Protein 3UTN (pdb70)

Nearest PDB structures (foldseek):
  3utn-assembly1_X  TM=1.003E+00  e=2.688E-70  Saccharomyces cerevisiae S288C
  5wqj-assembly2_B  TM=9.061E-01  e=8.855E-28  Mus musculus
  5wqk-assembly2_B  TM=8.978E-01  e=1.220E-27  Mus musculus
  4jgt-assembly1_A  TM=8.974E-01  e=4.129E-27  Homo sapiens
  1urh-assembly2_B  TM=8.571E-01  e=2.332E-17  Escherichia coli

Structure (mmCIF, N/CA/C/O backbone):
data_3UTN
#
_entry.id   3UTN
#
_cell.length_a   120.939
_cell.length_b   120.939
_cell.length_c   48.354
_cell.angle_alpha   90.00
_cell.angle_beta   90.00
_cell.angle_gamma   90.00
#
_symmetry.space_group_name_H-M   'I 41'
#
loop_
_entity.id
_entity.type
_entity.pdbx_description
1 polymer 'Thiosulfate sulfurtransferase TUM1'
2 non-polymer 'DIMETHYL SULFOXIDE'
3 non-polymer 'SULFATE ION'
4 water water
#
loop_
_atom_site.group_PDB
_atom_site.id
_atom_site.type_symbol
_atom_site.label_atom_id
_atom_site.label_alt_id
_atom_site.label_comp_id
_atom_site.label_asym_id
_atom_site.label_entity_id
_atom_site.label_seq_id
_atom_site.pdbx_PDB_ins_code
_atom_site.Cartn_x
_atom_site.Cartn_y
_atom_site.Cartn_z
_atom_site.occupancy
_atom_site.B_iso_or_equiv
_atom_site.auth_seq_id
_atom_site.auth_comp_id
_atom_site.auth_asym_id
_atom_site.auth_atom_id
_atom_site.pdbx_PDB_model_num
ATOM 1 N N . MET A 1 24 ? -36.221 -8.442 4.588 1.00 49.77 1 MET X N 1
ATOM 2 C CA . MET A 1 24 ? -35.964 -7.113 5.223 1.00 48.58 1 MET X CA 1
ATOM 3 C C . MET A 1 24 ? -34.598 -6.549 4.812 1.00 45.08 1 MET X C 1
ATOM 4 O O . MET A 1 24 ? -33.585 -6.834 5.461 1.00 46.03 1 MET X O 1
ATOM 9 N N . PRO A 1 25 ? -34.565 -5.744 3.730 1.00 41.26 2 PRO X N 1
ATOM 10 C CA . PRO A 1 25 ? -33.298 -5.223 3.205 1.00 37.32 2 PRO X CA 1
ATOM 11 C C . PRO A 1 25 ? -32.604 -4.325 4.217 1.00 32.95 2 PRO X C 1
ATOM 12 O O . PRO A 1 25 ? -33.253 -3.495 4.849 1.00 32.19 2 PRO X O 1
ATOM 16 N N . LEU A 1 26 ? -31.297 -4.503 4.380 1.00 28.78 3 LEU X N 1
ATOM 17 C CA . LEU A 1 26 ? -30.535 -3.689 5.325 1.00 26.18 3 LEU X CA 1
ATOM 18 C C . LEU A 1 26 ? -30.520 -2.238 4.897 1.00 24.42 3 LEU X C 1
ATOM 19 O O . LEU A 1 26 ? -30.474 -1.328 5.718 1.00 23.79 3 LEU X O 1
ATOM 24 N N . PHE A 1 27 ? -30.567 -2.034 3.592 1.00 22.40 4 PHE X N 1
ATOM 25 C CA . PHE A 1 27 ? -30.807 -0.719 3.054 1.00 21.90 4 PHE X CA 1
ATOM 26 C C . PHE A 1 27 ? -31.347 -0.880 1.659 1.00 22.33 4 PHE X C 1
ATOM 27 O O . PHE A 1 27 ? -31.119 -1.898 1.011 1.00 22.69 4 PHE X O 1
ATOM 35 N N . ASP A 1 28 ? -32.081 0.123 1.212 1.00 23.41 5 ASP X N 1
ATOM 36 C CA . ASP A 1 28 ? -32.578 0.135 -0.137 1.00 24.09 5 ASP X CA 1
ATOM 37 C C . ASP A 1 28 ? -31.781 1.161 -0.883 1.00 23.05 5 ASP X C 1
ATOM 38 O O . ASP A 1 28 ? -31.378 2.175 -0.322 1.00 22.52 5 ASP X O 1
ATOM 43 N N . LEU A 1 29 ? -31.557 0.901 -2.159 1.00 22.45 6 LEU X N 1
ATOM 44 C CA . LEU A 1 29 ? -31.080 1.951 -3.019 1.00 22.03 6 LEU X CA 1
ATOM 45 C C . LEU A 1 29 ? -32.198 2.954 -3.097 1.00 21.28 6 LEU X C 1
ATOM 46 O O . LEU A 1 29 ? -33.378 2.614 -2.980 1.00 21.03 6 LEU X O 1
ATOM 51 N N . ILE A 1 30 ? -31.826 4.204 -3.270 1.00 20.35 7 ILE X N 1
ATOM 52 C CA . ILE A 1 30 ? -32.814 5.216 -3.512 1.00 20.22 7 ILE X CA 1
ATOM 53 C C . ILE A 1 30 ? -32.232 6.123 -4.567 1.00 20.20 7 ILE X C 1
ATOM 54 O O . ILE A 1 30 ? -31.076 6.542 -4.480 1.00 19.65 7 ILE X O 1
ATOM 59 N N . SER A 1 31 ? -33.027 6.379 -5.590 1.00 20.19 8 SER X N 1
ATOM 60 C CA . SER A 1 31 ? -32.626 7.286 -6.632 1.00 20.83 8 SER X CA 1
ATOM 61 C C . SER A 1 31 ? -32.771 8.690 -6.072 1.00 20.70 8 SER X C 1
ATOM 62 O O . SER A 1 31 ? -33.480 8.895 -5.085 1.00 21.01 8 SER X O 1
ATOM 65 N N . PRO A 1 32 ? -32.104 9.663 -6.696 1.00 20.70 9 PRO X N 1
ATOM 66 C CA . PRO A 1 32 ? -32.309 11.043 -6.298 1.00 21.16 9 PRO X CA 1
ATOM 67 C C . PRO A 1 32 ? -3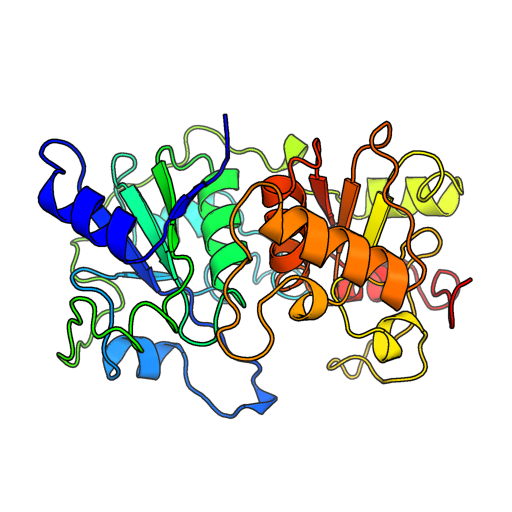3.782 11.434 -6.311 1.00 21.29 9 PRO X C 1
ATOM 68 O O . PRO A 1 32 ? -34.255 12.053 -5.356 1.00 20.84 9 PRO X O 1
ATOM 72 N N . LYS A 1 33 ? -34.507 11.062 -7.362 1.00 22.20 10 LYS X N 1
ATOM 73 C CA . LYS A 1 33 ? -35.919 11.432 -7.443 1.00 23.60 10 LYS X CA 1
ATOM 74 C C . LYS A 1 33 ? -36.723 10.807 -6.322 1.00 22.60 10 LYS X C 1
ATOM 75 O O . LYS A 1 33 ? -37.518 11.488 -5.686 1.00 23.63 10 LYS X O 1
ATOM 81 N N . ALA A 1 34 ? -36.495 9.522 -6.071 1.00 22.51 11 ALA X N 1
ATOM 82 C CA . ALA A 1 34 ? -37.181 8.833 -4.994 1.00 21.79 11 ALA X CA 1
ATOM 83 C C . ALA A 1 34 ? -36.769 9.469 -3.684 1.00 20.73 11 ALA X C 1
ATOM 84 O O . ALA A 1 34 ? -37.576 9.617 -2.780 1.00 20.52 11 ALA X O 1
ATOM 86 N N . PHE A 1 35 ? -35.508 9.870 -3.599 1.00 20.46 12 PHE X N 1
ATOM 87 C CA . PHE A 1 35 ? -35.032 10.531 -2.407 1.00 20.23 12 PHE X CA 1
ATOM 88 C C . PHE A 1 35 ? -35.755 11.841 -2.139 1.00 20.12 12 PHE X C 1
ATOM 89 O O . PHE A 1 35 ? -36.216 12.064 -1.033 1.00 21.14 12 PHE X O 1
ATOM 97 N N . VAL A 1 36 ? -35.846 12.718 -3.131 1.00 19.97 13 VAL X N 1
ATOM 98 C CA . VAL A 1 36 ? -36.515 13.992 -2.880 1.00 20.44 13 VAL X CA 1
ATOM 99 C C . VAL A 1 36 ? -37.992 13.748 -2.629 1.00 20.79 13 VAL X C 1
ATOM 100 O O . VAL A 1 36 ? -38.602 14.417 -1.796 1.00 21.35 13 VAL X O 1
ATOM 104 N N . LYS A 1 37 ? -38.545 12.757 -3.325 1.00 21.48 14 LYS X N 1
ATOM 105 C CA . LYS A 1 37 ? -39.917 12.347 -3.083 1.00 22.45 14 LYS X CA 1
ATOM 106 C C . LYS A 1 37 ? -40.029 11.921 -1.628 1.00 22.00 14 LYS X C 1
ATOM 107 O O . LYS A 1 37 ? -40.911 12.368 -0.908 1.00 22.14 14 LYS X O 1
ATOM 113 N N . LEU A 1 38 ? -39.105 11.070 -1.205 1.00 22.58 15 LEU X N 1
ATOM 114 C CA . LEU A 1 38 ? -39.066 10.610 0.173 1.00 22.88 15 LEU X CA 1
ATOM 115 C C . LEU A 1 38 ? -38.986 11.803 1.112 1.00 22.79 15 LEU X C 1
ATOM 116 O O . LEU A 1 38 ? -39.800 11.933 2.022 1.00 23.75 15 LEU X O 1
ATOM 121 N N . VAL A 1 39 ? -38.025 12.687 0.869 1.00 22.37 16 VAL X N 1
ATOM 122 C CA . VAL A 1 39 ? -37.854 13.865 1.704 1.00 22.58 16 VAL X CA 1
ATOM 123 C C . VAL A 1 39 ? -39.125 14.696 1.722 1.00 22.44 16 VAL X C 1
ATOM 124 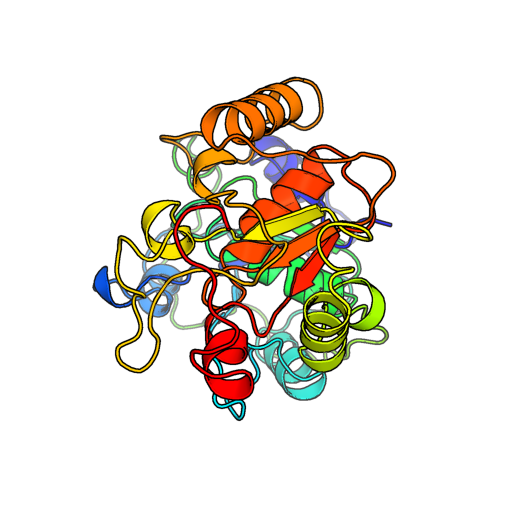O O . VAL A 1 39 ? -39.613 15.061 2.780 1.00 22.73 16 VAL X O 1
ATOM 128 N N . ALA A 1 40 ? -39.668 14.964 0.542 1.00 22.57 17 ALA X N 1
ATOM 129 C CA . ALA A 1 40 ? -40.839 15.811 0.426 1.00 23.02 17 ALA X CA 1
ATOM 130 C C . ALA A 1 40 ? -42.039 15.184 1.108 1.00 23.41 17 ALA X C 1
ATOM 131 O O . ALA A 1 40 ? -42.842 15.879 1.714 1.00 23.57 17 ALA X O 1
ATOM 133 N N . SER A 1 41 ? -42.151 13.865 1.006 1.00 24.82 18 SER X N 1
ATOM 134 C CA . SER A 1 41 ? -43.323 13.161 1.499 1.00 25.80 18 SER X CA 1
ATOM 135 C C . SER A 1 41 ? -43.204 12.834 2.973 1.00 27.17 18 SER X C 1
ATOM 136 O O . SER A 1 41 ? -44.202 12.548 3.632 1.00 27.31 18 SER X O 1
ATOM 139 N N . GLU A 1 42 ? -41.986 12.885 3.495 1.00 27.83 19 GLU X N 1
ATOM 140 C CA . GLU A 1 42 ? -41.755 12.441 4.855 1.00 30.26 19 GLU X CA 1
ATOM 141 C C . GLU A 1 42 ? -42.409 13.333 5.886 1.00 31.16 19 GLU X C 1
ATOM 142 O O . GLU A 1 42 ? -42.160 14.533 5.933 1.00 31.75 19 GLU X O 1
ATOM 148 N N . LYS A 1 43 ? -43.252 12.725 6.709 1.00 33.10 20 LYS X N 1
ATOM 149 C CA . LYS A 1 43 ? -43.967 13.444 7.749 1.00 34.62 20 LYS X CA 1
ATOM 150 C C . LYS A 1 43 ? -43.574 12.919 9.119 1.00 34.76 20 LYS X C 1
ATOM 151 O O . LYS A 1 43 ? -43.712 13.620 10.119 1.00 36.07 20 LYS X O 1
ATOM 157 N N . VAL A 1 44 ? -43.075 11.686 9.154 1.00 34.85 21 VAL X N 1
ATOM 158 C CA . VAL A 1 44 ? -42.813 10.994 10.414 1.00 34.56 21 VAL X CA 1
ATOM 159 C C . VAL A 1 44 ? -41.326 10.965 10.747 1.00 34.02 21 VAL X C 1
ATOM 160 O O . VAL A 1 44 ? -40.921 11.365 11.842 1.00 34.28 21 VAL X O 1
ATOM 164 N N . HIS A 1 45 ? -40.519 10.502 9.796 1.00 31.84 22 HIS X N 1
ATOM 165 C CA . HIS A 1 45 ? -39.113 10.224 10.054 1.00 30.83 22 HIS X CA 1
ATOM 166 C C . HIS A 1 45 ? -38.213 11.316 9.600 1.00 29.42 22 HIS X C 1
ATOM 167 O O . HIS A 1 45 ? -38.359 11.843 8.506 1.00 29.49 22 HIS X O 1
ATOM 174 N N . ARG A 1 46 ? -37.249 11.663 10.433 1.00 27.89 23 ARG X N 1
ATOM 175 C CA . ARG A 1 46 ? -36.212 12.563 9.997 1.00 27.58 23 ARG X CA 1
ATOM 176 C C . ARG A 1 46 ? -35.442 11.873 8.881 1.00 26.23 23 ARG X C 1
ATOM 177 O O . ARG A 1 46 ? -35.175 10.675 8.948 1.00 26.07 23 ARG X O 1
ATOM 185 N N . ILE A 1 47 ? -35.126 12.616 7.832 1.00 24.66 24 ILE X N 1
ATOM 186 C CA . ILE A 1 47 ? -34.321 12.053 6.769 1.00 23.35 24 ILE X CA 1
ATOM 187 C C . ILE A 1 47 ? -32.950 12.668 6.849 1.00 22.25 24 ILE X C 1
ATOM 188 O O . ILE A 1 47 ? -32.768 13.876 6.691 1.00 22.42 24 ILE X O 1
ATOM 193 N N . VAL A 1 48 ? -31.992 11.813 7.138 1.00 20.89 25 VAL X N 1
ATOM 194 C CA . VAL A 1 48 ? -30.651 12.262 7.355 1.00 20.30 25 VAL X CA 1
ATOM 195 C C . VAL A 1 48 ? -29.843 11.656 6.244 1.00 19.63 25 VAL X C 1
ATOM 196 O O . VAL A 1 48 ? -29.565 10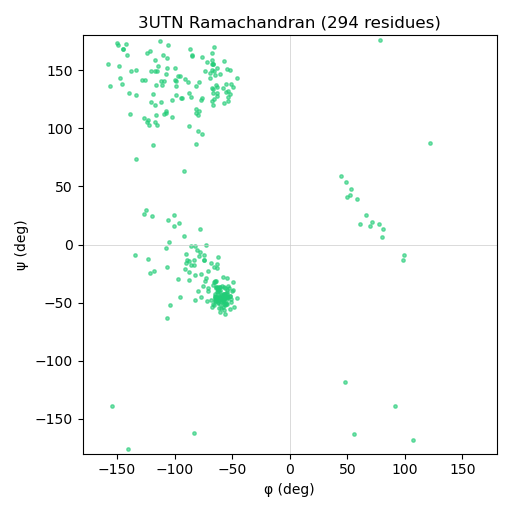.460 6.257 1.00 20.06 25 VAL X O 1
ATOM 200 N N . PRO A 1 49 ? -29.519 12.476 5.239 1.00 19.62 26 PRO X N 1
ATOM 201 C CA . PRO A 1 49 ? -28.600 12.011 4.238 1.00 19.41 26 PRO X CA 1
ATOM 202 C C . PRO A 1 49 ? -27.289 11.805 4.940 1.00 19.07 26 PRO X C 1
ATOM 203 O O . PRO A 1 49 ? -26.971 12.502 5.898 1.00 18.43 26 PRO X O 1
ATOM 207 N N . VAL A 1 50 ? -26.561 10.804 4.499 1.00 18.96 27 VAL X N 1
ATOM 208 C CA . VAL A 1 50 ? -25.350 10.444 5.164 1.00 19.05 27 VAL X CA 1
ATOM 209 C C . VAL A 1 50 ? -24.316 10.445 4.080 1.00 18.75 27 VAL X C 1
ATOM 210 O O . VAL A 1 50 ? -24.321 9.599 3.205 1.00 18.93 27 VAL X O 1
ATOM 214 N N . ASP A 1 51 ? -23.449 11.437 4.135 1.00 18.91 28 ASP X N 1
ATOM 215 C CA . ASP A 1 51 ? -22.322 11.484 3.256 1.00 19.65 28 ASP X CA 1
ATOM 216 C C . ASP A 1 51 ? -21.278 10.547 3.835 1.00 19.64 28 ASP X C 1
ATOM 217 O O . ASP A 1 51 ? -20.707 10.798 4.895 1.00 20.06 28 ASP X O 1
ATOM 222 N N . ALA A 1 52 ? -21.053 9.450 3.129 1.00 19.15 29 ALA X N 1
ATOM 223 C CA . ALA A 1 52 ? -20.096 8.453 3.553 1.00 19.17 29 ALA X CA 1
ATOM 224 C C . ALA A 1 52 ? -18.873 8.552 2.679 1.00 19.18 29 ALA X C 1
ATOM 225 O O . ALA A 1 52 ? -18.087 7.611 2.573 1.00 19.91 29 ALA X O 1
ATOM 227 N N . THR A 1 53 ? -18.712 9.709 2.058 1.00 19.52 30 THR X N 1
ATOM 228 C CA . THR A 1 53 ? -17.626 9.907 1.135 1.00 19.86 30 THR X CA 1
ATOM 229 C C . THR A 1 53 ? -16.342 9.510 1.800 1.00 20.13 30 THR X C 1
ATOM 230 O O . THR A 1 53 ? -16.039 9.896 2.927 1.00 19.15 30 THR X O 1
ATOM 234 N N . TRP A 1 54 ? -15.618 8.679 1.088 1.00 20.61 31 TRP X N 1
ATOM 235 C CA . TRP A 1 54 ? -14.339 8.251 1.529 1.00 21.59 31 TRP X CA 1
ATOM 236 C C . TRP A 1 54 ? -13.568 8.111 0.269 1.00 21.71 31 TRP X C 1
ATOM 237 O O . TRP A 1 54 ? -14.080 7.617 -0.730 1.00 21.12 31 TRP X O 1
ATOM 248 N N . TYR A 1 55 ? -12.329 8.567 0.307 1.00 21.78 32 TYR X N 1
ATOM 249 C CA . TYR A 1 55 ? -11.511 8.599 -0.876 1.00 22.70 32 TYR X CA 1
ATOM 250 C C . TYR A 1 55 ? -10.325 7.698 -0.702 1.00 23.28 32 TYR X C 1
ATOM 251 O O . TYR A 1 55 ? -9.852 7.507 0.407 1.00 22.28 32 TYR X O 1
ATOM 260 N N . LEU A 1 56 ? -9.856 7.134 -1.806 1.00 24.66 33 LEU X N 1
ATOM 261 C CA . LEU A 1 56 ? -8.555 6.509 -1.800 1.00 26.73 33 LEU X CA 1
ATOM 262 C C . LEU A 1 56 ? -7.575 7.620 -1.509 1.00 27.64 33 LEU X C 1
ATOM 263 O O . LEU A 1 56 ? -7.631 8.664 -2.156 1.00 26.76 33 LEU X O 1
ATOM 268 N N . PRO A 1 57 ? -6.708 7.426 -0.501 1.00 29.77 34 PRO X N 1
ATOM 269 C CA . PRO A 1 57 ? -5.673 8.411 -0.205 1.00 30.89 34 PRO X CA 1
ATOM 270 C C . PRO A 1 57 ? -4.897 8.813 -1.449 1.00 31.50 34 PRO X C 1
ATOM 271 O O . PRO A 1 57 ? -4.476 9.961 -1.558 1.00 31.90 34 PRO X O 1
ATOM 275 N N . SER A 1 58 ? -4.741 7.883 -2.391 1.00 32.54 35 SER X N 1
ATOM 276 C CA . SER A 1 58 ? -4.082 8.174 -3.664 1.00 33.61 35 SER X CA 1
ATOM 277 C C . SER A 1 58 ? -4.725 9.355 -4.392 1.00 33.25 35 SER X C 1
ATOM 278 O O . SER A 1 58 ? -4.057 10.061 -5.140 1.00 34.38 35 SER X O 1
ATOM 281 N N . TRP A 1 59 ? -6.018 9.572 -4.169 1.00 32.87 36 TRP X N 1
ATOM 282 C CA . TRP A 1 59 ? -6.728 10.658 -4.840 1.00 32.39 36 TRP X CA 1
ATOM 283 C C . TRP A 1 59 ? -6.413 12.018 -4.301 1.00 31.91 36 TRP X C 1
ATOM 284 O O . TRP A 1 59 ? -6.758 13.022 -4.925 1.00 32.84 36 TRP X O 1
ATOM 295 N N . LYS A 1 60 ? -5.773 12.063 -3.134 1.00 31.61 37 LYS X N 1
ATOM 296 C CA . LYS A 1 60 ? -5.436 13.319 -2.460 1.00 31.79 37 LYS X CA 1
ATOM 297 C C . LYS A 1 60 ? -6.658 14.199 -2.329 1.00 30.66 37 LYS X C 1
ATOM 298 O O . LYS A 1 60 ? -6.621 15.405 -2.567 1.00 31.37 37 LYS X O 1
ATOM 304 N N . LEU A 1 61 ? -7.760 13.571 -1.968 1.00 29.24 38 LEU X N 1
ATOM 305 C CA . LEU A 1 61 ? -8.963 14.304 -1.702 1.00 27.88 38 LEU X CA 1
ATOM 306 C C . LEU A 1 61 ? -9.205 14.212 -0.212 1.00 26.93 38 LEU X C 1
ATOM 307 O O . LEU A 1 61 ? -8.608 13.390 0.482 1.00 27.08 38 LEU X O 1
ATOM 312 N N . ASP A 1 62 ? -10.050 15.093 0.286 1.00 25.23 39 ASP X N 1
ATOM 313 C CA . ASP A 1 62 ? -10.324 15.120 1.696 1.00 24.52 39 ASP X CA 1
ATOM 314 C C . ASP A 1 62 ? -11.813 14.960 1.808 1.00 23.03 39 ASP X C 1
ATOM 315 O O . ASP A 1 62 ? -12.559 15.885 1.502 1.00 22.71 39 ASP X O 1
ATOM 320 N N . ASN A 1 63 ? -12.240 13.771 2.214 1.00 22.54 40 ASN X N 1
ATOM 321 C CA . ASN A 1 63 ? -13.661 13.475 2.306 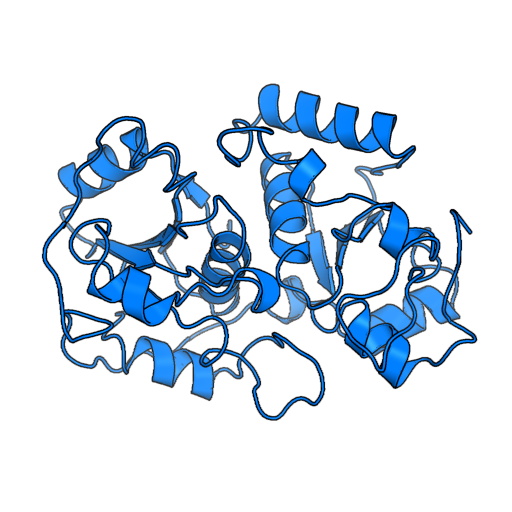1.00 22.99 40 ASN X CA 1
ATOM 322 C C . ASN A 1 63 ? -14.333 14.367 3.333 1.00 23.13 40 ASN X C 1
ATOM 323 O O . ASN A 1 63 ? -15.455 14.820 3.132 1.00 23.45 40 ASN X O 1
ATOM 328 N N . LYS A 1 64 ? -13.612 14.640 4.413 1.00 24.17 41 LYS X N 1
ATOM 329 C CA . LYS A 1 64 ? -14.118 15.468 5.488 1.00 24.83 41 LYS X CA 1
ATOM 330 C C . LYS A 1 64 ? -14.273 16.908 5.011 1.00 24.65 41 LYS X C 1
ATOM 331 O O . LYS A 1 64 ? -15.324 17.508 5.193 1.00 24.07 41 LYS X O 1
ATOM 337 N N . VAL A 1 65 ? -13.243 17.439 4.358 1.00 24.38 42 VAL X N 1
ATOM 338 C CA . VAL A 1 65 ? -13.313 18.782 3.798 1.00 24.40 42 VAL X CA 1
ATOM 339 C C . VAL A 1 65 ? -14.393 18.822 2.731 1.00 23.91 42 VAL X C 1
ATOM 340 O O . VAL A 1 65 ? -15.165 19.773 2.655 1.00 23.69 42 VAL X O 1
ATOM 344 N N . ASP A 1 66 ? -14.455 17.770 1.922 1.00 23.44 43 ASP X N 1
ATOM 345 C CA . ASP A 1 66 ? -15.466 17.699 0.880 1.00 23.17 43 ASP X CA 1
ATOM 346 C C . ASP A 1 66 ? -16.851 17.691 1.463 1.00 21.96 43 ASP X C 1
ATOM 347 O O . ASP A 1 66 ? -17.746 18.333 0.940 1.00 21.57 43 ASP X O 1
ATOM 352 N N . PHE A 1 67 ? -17.025 16.993 2.574 1.00 20.48 44 PHE X N 1
ATOM 353 C CA . PHE A 1 67 ? -18.319 17.032 3.201 1.00 20.35 44 PHE X CA 1
ATOM 354 C C . PHE A 1 67 ? -18.639 18.445 3.651 1.00 20.31 44 PHE X C 1
ATOM 355 O O . PHE A 1 67 ? -19.741 18.947 3.442 1.00 20.32 44 PHE X O 1
ATOM 363 N N . LEU A 1 68 ? -17.656 19.067 4.287 1.00 20.48 45 LEU X N 1
ATOM 364 C CA . LEU A 1 68 ? -17.862 20.331 4.960 1.00 20.47 45 LEU X CA 1
ATOM 365 C C . LEU A 1 68 ? -18.010 21.466 3.985 1.00 20.61 45 LEU X C 1
ATOM 366 O O . LEU A 1 68 ? -18.716 22.423 4.254 1.00 21.47 45 LEU X O 1
ATOM 371 N N . THR A 1 69 ? -17.348 21.355 2.846 1.00 20.66 46 THR X N 1
ATOM 372 C CA . THR A 1 69 ? -17.166 22.517 2.001 1.00 21.65 46 THR X CA 1
ATOM 373 C C . THR A 1 69 ? -17.709 22.308 0.613 1.00 21.51 46 THR X C 1
ATOM 374 O O . THR A 1 69 ? -17.812 23.247 -0.143 1.00 22.60 46 THR X O 1
ATOM 378 N N . LYS A 1 70 ? -18.033 21.070 0.271 1.00 21.88 47 LYS X N 1
ATOM 379 C CA . LYS A 1 70 ? -18.637 20.798 -1.015 1.00 21.97 47 LYS X CA 1
ATOM 380 C C . LYS A 1 70 ? -20.101 20.490 -0.817 1.00 21.90 47 LYS X C 1
ATOM 381 O O . LYS A 1 70 ? -20.502 20.019 0.255 1.00 21.99 47 LYS X O 1
ATOM 387 N N . PRO A 1 71 ? -20.915 20.773 -1.839 1.00 21.87 48 PRO X N 1
ATOM 388 C CA . PRO A 1 71 ? -22.342 20.646 -1.632 1.00 21.81 48 PRO X CA 1
ATOM 389 C C . PRO A 1 71 ? -22.702 19.262 -1.132 1.00 21.26 48 PRO X C 1
ATOM 390 O O . PRO A 1 71 ? -22.143 18.256 -1.568 1.00 21.38 48 PRO X O 1
ATOM 394 N N . ARG A 1 72 ? -23.605 19.221 -0.174 1.00 20.97 49 ARG X N 1
ATOM 395 C CA . ARG A 1 72 ? -24.058 17.958 0.335 1.00 20.82 49 ARG X CA 1
ATOM 396 C C . ARG A 1 72 ? -25.545 17.934 0.121 1.00 20.24 49 ARG X C 1
ATOM 397 O O . ARG A 1 72 ? -26.157 18.955 -0.174 1.00 20.06 49 ARG X O 1
ATOM 405 N N . ILE A 1 73 ? -26.133 16.763 0.266 1.00 20.11 50 ILE X N 1
ATOM 406 C CA . ILE A 1 73 ? -27.565 16.695 0.322 1.00 19.75 50 ILE X CA 1
ATOM 407 C C . ILE A 1 73 ? -27.929 17.406 1.616 1.00 19.86 50 ILE X C 1
ATOM 408 O O . ILE A 1 73 ? -27.288 17.176 2.638 1.00 20.05 50 ILE X O 1
ATOM 413 N N . PRO A 1 74 ? -28.926 18.302 1.571 1.00 20.53 51 PRO X N 1
ATOM 414 C CA . PRO A 1 74 ? -29.307 19.040 2.764 1.00 20.42 51 PRO X CA 1
ATOM 415 C C . PRO A 1 74 ? -29.421 18.119 3.972 1.00 20.65 51 PRO X C 1
ATOM 416 O O . PRO A 1 74 ? -29.849 16.978 3.837 1.00 20.62 51 PRO X O 1
ATOM 420 N N . ASN A 1 75 ? -29.018 18.616 5.136 1.00 20.76 52 ASN X N 1
ATOM 421 C CA . ASN A 1 75 ? -29.209 17.912 6.399 1.00 20.75 52 ASN X CA 1
ATOM 422 C C . ASN A 1 75 ? -28.334 16.684 6.514 1.00 19.97 52 ASN X C 1
ATOM 423 O O . ASN A 1 75 ? -28.563 15.826 7.364 1.00 19.62 52 ASN X O 1
ATOM 428 N N . SER A 1 76 ? -27.331 16.610 5.649 1.00 19.10 53 SER X N 1
ATOM 429 C CA A SER A 1 76 ? -26.407 15.492 5.647 0.86 19.11 53 SER X CA 1
ATOM 430 C CA B SER A 1 76 ? -26.430 15.481 5.648 0.14 19.22 53 SER X CA 1
ATOM 431 C C . SER A 1 76 ? -25.612 15.439 6.924 1.00 19.01 53 SER X C 1
ATOM 432 O O . SER A 1 76 ? -25.280 16.463 7.498 1.00 19.02 53 SER X O 1
ATOM 437 N N . ILE A 1 77 ? -25.313 14.231 7.354 1.00 18.95 54 ILE X N 1
ATOM 438 C CA . ILE A 1 77 ? -24.273 14.046 8.311 1.00 19.28 54 ILE X CA 1
ATOM 439 C C . ILE A 1 77 ? -23.164 13.456 7.486 1.00 19.33 54 ILE X C 1
ATOM 440 O O . ILE A 1 77 ? -23.378 12.942 6.375 1.00 19.48 54 ILE X O 1
ATOM 445 N N . PHE A 1 78 ? -21.967 13.551 8.017 1.00 19.42 55 PHE X N 1
ATOM 446 C CA . PHE A 1 78 ? -20.869 12.897 7.406 1.00 19.98 55 PHE X CA 1
ATOM 447 C C . PHE A 1 78 ? -20.654 11.612 8.167 1.00 20.51 55 PHE X C 1
ATOM 448 O O . PHE A 1 78 ? -20.581 11.613 9.389 1.00 20.88 55 PHE X O 1
ATOM 456 N N . PHE A 1 79 ? -20.578 10.517 7.432 1.00 21.07 56 PHE X N 1
ATOM 457 C CA . PHE A 1 79 ? -20.290 9.233 8.022 1.00 21.23 56 PHE X CA 1
ATOM 458 C C . PHE A 1 79 ? -18.842 8.953 7.720 1.00 21.64 56 PHE X C 1
ATOM 459 O O . PHE A 1 79 ? -18.469 8.704 6.575 1.00 21.48 56 PHE X O 1
ATOM 467 N N . ASP A 1 80 ? -18.028 9.002 8.756 1.00 22.15 57 ASP X N 1
ATOM 468 C CA . ASP A 1 80 ? -16.621 8.781 8.594 1.00 22.92 57 ASP X CA 1
ATOM 469 C C . ASP A 1 80 ? -16.353 7.292 8.507 1.00 23.12 57 ASP X C 1
ATOM 470 O O . ASP A 1 80 ? -16.276 6.599 9.518 1.00 21.88 57 ASP X O 1
ATOM 475 N N . ILE A 1 81 ? -16.219 6.818 7.275 1.00 23.06 58 ILE X N 1
ATOM 476 C CA . ILE A 1 81 ? -15.923 5.421 6.987 1.00 23.89 58 ILE X CA 1
ATOM 477 C C . ILE A 1 81 ? -14.729 4.939 7.803 1.00 24.01 58 ILE X C 1
ATOM 478 O O . ILE A 1 81 ? -14.733 3.824 8.320 1.00 23.91 58 ILE X O 1
ATOM 483 N N . ASP A 1 82 ? -13.725 5.799 7.932 1.00 24.63 59 ASP X N 1
ATOM 484 C CA . ASP A 1 82 ? -12.512 5.454 8.662 1.00 26.06 59 ASP X CA 1
ATOM 485 C C . ASP A 1 82 ? -12.741 5.392 10.157 1.00 26.02 59 ASP X C 1
ATOM 486 O O . ASP A 1 82 ? -12.331 4.435 10.803 1.00 27.26 59 ASP X O 1
ATOM 491 N N . ALA A 1 83 ? -13.379 6.422 10.700 1.00 26.50 60 ALA X N 1
ATOM 492 C CA . ALA A 1 83 ? -13.602 6.509 12.137 1.00 26.68 60 ALA X CA 1
ATOM 493 C C . ALA A 1 83 ? -14.627 5.489 12.591 1.00 26.68 60 ALA X C 1
ATOM 494 O O . ALA A 1 83 ? -14.487 4.898 13.655 1.00 26.55 60 ALA X O 1
ATOM 496 N N . ILE A 1 84 ? -15.647 5.268 11.771 1.00 25.30 61 ILE X N 1
ATOM 497 C CA . ILE A 1 84 ? -16.708 4.335 12.117 1.00 25.89 61 ILE X CA 1
ATOM 498 C C . ILE A 1 84 ? -16.343 2.965 11.565 1.00 26.67 61 ILE X C 1
ATOM 499 O O . ILE A 1 84 ? -17.001 2.403 10.689 1.00 26.38 61 ILE X O 1
ATOM 504 N N . SER A 1 85 ? -15.245 2.453 12.093 1.00 27.26 62 SER X N 1
ATOM 505 C CA . SER A 1 85 ? -14.716 1.177 11.708 1.00 28.14 62 SER X CA 1
ATOM 506 C C . SER A 1 85 ? -14.018 0.658 12.944 1.00 29.54 62 SER X C 1
ATOM 507 O O . SER A 1 85 ? -13.904 1.373 13.947 1.00 28.51 62 SER X O 1
ATOM 510 N N . ASP A 1 86 ? -13.565 -0.586 12.882 1.00 30.44 63 ASP X N 1
ATOM 511 C CA . ASP A 1 86 ? -12.719 -1.102 13.927 1.00 31.85 63 ASP X CA 1
ATOM 512 C C . ASP A 1 86 ? -11.300 -0.623 13.670 1.00 32.31 63 ASP X C 1
ATOM 513 O O . ASP A 1 86 ? -10.507 -1.309 13.033 1.00 31.06 63 ASP X O 1
ATOM 518 N N . LYS A 1 87 ? -10.989 0.569 14.168 1.00 34.14 64 LYS X N 1
ATOM 519 C CA . LYS A 1 87 ? -9.657 1.149 13.995 1.00 36.61 64 LYS X CA 1
ATOM 520 C C . LYS A 1 87 ? -8.590 0.377 14.775 1.00 36.69 64 LYS X C 1
ATOM 521 O O . LYS A 1 87 ? -7.398 0.530 14.516 1.00 38.21 64 LYS X O 1
ATOM 527 N N . LYS A 1 88 ? -9.035 -0.456 15.713 1.00 37.35 65 LYS X N 1
ATOM 528 C CA . LYS A 1 88 ? -8.148 -1.302 16.516 1.00 37.81 65 LYS X CA 1
ATOM 529 C C . LYS A 1 88 ? -7.660 -2.506 15.717 1.00 37.22 65 LYS X C 1
ATOM 530 O O . LYS A 1 88 ? -6.599 -3.070 16.005 1.00 37.08 65 LYS X O 1
ATOM 536 N N . SER A 1 89 ? -8.449 -2.899 14.721 1.00 35.95 66 SER X N 1
ATOM 537 C CA A SER A 1 89 ? -8.090 -4.006 13.847 0.23 35.62 66 SER X CA 1
ATOM 538 C CA B SER A 1 89 ? -8.094 -4.003 13.842 0.77 35.36 66 SER X CA 1
ATOM 539 C C . SER A 1 89 ? -6.846 -3.664 13.032 1.00 35.24 66 SER X C 1
ATOM 540 O O . SER A 1 89 ? -6.672 -2.518 12.613 1.00 36.43 66 SER X O 1
ATOM 545 N N . PRO A 1 90 ? -5.964 -4.660 12.806 1.00 35.17 67 PRO X N 1
ATOM 546 C CA . PRO A 1 90 ? -4.819 -4.376 11.938 1.00 34.39 67 PRO X CA 1
ATOM 547 C C . PRO A 1 90 ? -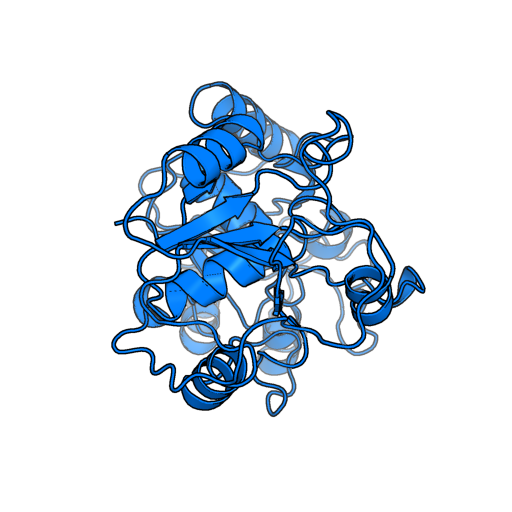5.250 -4.315 10.479 1.00 33.06 67 PRO X C 1
ATOM 548 O O . PRO A 1 90 ? -4.475 -3.908 9.615 1.00 33.17 67 PRO X O 1
ATOM 552 N N . TYR A 1 91 ? -6.494 -4.707 10.225 1.00 31.67 68 TYR X N 1
ATOM 553 C CA . TYR A 1 91 ? -7.031 -4.768 8.878 1.00 30.30 68 TYR X CA 1
ATOM 554 C C . TYR A 1 91 ? -7.863 -3.529 8.616 1.00 29.59 68 TYR X C 1
ATOM 555 O O . TYR A 1 91 ? -8.548 -3.040 9.509 1.00 30.26 68 TYR X O 1
ATOM 564 N N . PRO A 1 92 ? -7.774 -2.999 7.391 1.00 28.83 69 PRO X N 1
ATOM 565 C CA . PRO A 1 92 ? -8.469 -1.780 7.020 1.00 28.93 69 PRO X CA 1
ATOM 566 C C . PRO A 1 92 ? -9.979 -1.967 6.985 1.00 28.04 69 PRO X C 1
ATOM 567 O O . PRO A 1 92 ? -10.465 -3.071 6.722 1.00 27.06 69 PRO X O 1
ATOM 571 N N . HIS A 1 93 ? -10.695 -0.885 7.277 1.00 28.18 70 HIS X N 1
ATOM 572 C CA . HIS A 1 93 ? -12.138 -0.793 7.079 1.00 28.28 70 HIS X CA 1
ATOM 573 C C . HIS A 1 93 ? -12.888 -1.943 7.646 1.00 28.14 70 HIS X C 1
ATOM 574 O O . HIS A 1 93 ? -13.825 -2.449 7.031 1.00 28.35 70 HIS X O 1
ATOM 581 N N . MET A 1 94 ? -12.472 -2.371 8.829 1.00 26.72 71 MET X N 1
ATOM 582 C CA . MET A 1 94 ? -13.145 -3.450 9.498 1.00 26.99 71 MET X CA 1
ATOM 583 C C . MET A 1 94 ? -14.387 -2.901 10.134 1.00 26.00 71 MET X C 1
ATOM 584 O O . MET A 1 94 ? -14.390 -1.793 10.666 1.00 26.18 71 MET X O 1
ATOM 589 N N . PHE A 1 95 ? -15.445 -3.686 10.054 1.00 25.93 72 PHE X N 1
ATOM 590 C CA . PHE A 1 95 ? -16.732 -3.273 10.540 1.00 25.47 72 PHE X CA 1
ATOM 591 C C . PHE A 1 95 ? -16.612 -2.726 11.948 1.00 25.99 72 PHE X C 1
ATOM 592 O O . PHE A 1 95 ? -15.915 -3.312 12.779 1.00 26.29 72 PHE X O 1
ATOM 600 N N . PRO A 1 96 ? -17.271 -1.588 12.219 1.00 26.05 73 PRO X N 1
ATOM 601 C CA . PRO A 1 96 ? -17.117 -1.028 13.547 1.00 26.41 73 PRO X CA 1
ATOM 602 C C . PRO A 1 96 ? -17.738 -1.917 14.602 1.00 27.33 73 PRO X C 1
ATOM 603 O O . PRO A 1 96 ? -18.639 -2.705 14.312 1.00 27.04 73 PRO X O 1
ATOM 607 N N . THR A 1 97 ? -17.237 -1.791 15.820 1.00 27.98 74 THR X N 1
ATOM 608 C CA . THR A 1 97 ? -17.888 -2.384 16.963 1.00 29.03 74 THR X CA 1
ATOM 609 C C . THR A 1 97 ? -19.203 -1.654 17.170 1.00 29.31 74 THR X C 1
ATOM 610 O O . THR A 1 97 ? -19.367 -0.496 16.750 1.00 28.93 74 THR X O 1
ATOM 614 N N . LYS A 1 98 ? -20.140 -2.342 17.810 1.00 29.57 75 LYS X N 1
ATOM 615 C CA . LYS A 1 98 ? -21.406 -1.761 18.206 1.00 30.69 75 LYS X CA 1
ATOM 616 C C . LYS A 1 98 ? -21.196 -0.393 18.849 1.00 30.71 75 LYS X C 1
ATOM 617 O O . LYS A 1 98 ? -21.884 0.569 18.502 1.00 28.68 75 LYS X O 1
ATOM 623 N N . LYS A 1 99 ? -20.227 -0.313 19.764 1.00 30.72 76 LYS X N 1
ATOM 624 C CA . LYS A 1 99 ? -19.961 0.916 20.507 1.00 31.46 76 LYS X CA 1
ATOM 625 C C . LYS A 1 99 ? -19.454 2.039 19.608 1.00 29.45 76 LYS X C 1
ATOM 626 O O . LYS A 1 99 ? -20.002 3.135 19.626 1.00 28.96 76 LYS X O 1
ATOM 632 N N . VAL A 1 100 ? -18.417 1.764 18.824 1.00 28.51 77 VAL X N 1
ATOM 633 C CA . VAL A 1 100 ? -17.910 2.747 17.872 1.00 27.76 77 VAL X CA 1
ATOM 634 C C . VAL A 1 100 ? -19.054 3.199 16.971 1.00 26.25 77 VAL X C 1
ATOM 635 O O . VAL A 1 100 ? -19.244 4.389 16.755 1.00 26.09 77 VAL X O 1
ATOM 639 N N . PHE A 1 101 ? -19.845 2.249 16.488 1.00 25.69 78 PHE X N 1
ATOM 640 C CA . PHE A 1 101 ? -20.960 2.600 15.640 1.00 25.69 78 PHE X CA 1
ATOM 641 C C . PHE A 1 101 ? -21.973 3.483 16.354 1.00 25.44 78 PHE X C 1
ATOM 642 O O . PHE A 1 101 ? -22.314 4.549 15.865 1.00 24.51 78 PHE X O 1
ATOM 650 N N . ASP A 1 102 ? -22.453 3.025 17.507 1.00 26.72 79 ASP X N 1
ATOM 651 C CA . ASP A 1 102 ? -23.438 3.771 18.277 1.00 27.90 79 ASP X CA 1
ATOM 652 C C . ASP A 1 102 ? -22.923 5.144 18.648 1.00 27.50 79 ASP X C 1
ATOM 653 O O . ASP A 1 102 ? -23.643 6.130 18.523 1.00 28.34 79 ASP X O 1
ATOM 658 N N . ASP A 1 103 ? -21.671 5.196 19.091 1.00 27.83 80 ASP X N 1
ATOM 659 C CA . ASP A 1 103 ? -21.041 6.454 19.459 1.00 27.93 80 ASP X CA 1
ATOM 660 C C . ASP A 1 103 ? -20.983 7.369 18.264 1.00 26.87 80 ASP X C 1
ATOM 661 O O . ASP A 1 103 ? -21.301 8.542 18.375 1.00 26.48 80 ASP X O 1
ATOM 666 N N . ALA A 1 104 ? -20.602 6.813 17.119 1.00 26.09 81 ALA X N 1
ATOM 667 C CA . ALA A 1 104 ? -20.578 7.569 15.881 1.00 25.45 81 ALA X CA 1
ATOM 668 C C . ALA A 1 104 ? -21.962 8.127 15.600 1.00 24.38 81 ALA X C 1
ATOM 669 O O . ALA A 1 104 ? -22.124 9.327 15.418 1.00 24.82 81 ALA X O 1
ATOM 671 N N . MET A 1 105 ? -22.960 7.249 15.588 1.00 24.41 82 MET X N 1
ATOM 672 C CA . MET A 1 105 ? -24.333 7.656 15.338 1.00 24.38 82 MET X CA 1
ATOM 673 C C . MET A 1 105 ? -24.762 8.720 16.329 1.00 24.12 82 MET X C 1
ATOM 674 O O . MET A 1 105 ? -25.346 9.734 15.953 1.00 22.57 82 MET X O 1
ATOM 679 N N . SER A 1 106 ? -24.456 8.472 17.597 1.00 24.65 83 SER X N 1
ATOM 680 C CA . SER A 1 106 ? -24.748 9.415 18.658 1.00 25.06 83 SER X CA 1
ATOM 681 C C . SER A 1 106 ? -24.071 10.749 18.376 1.00 25.08 83 SER X C 1
ATOM 682 O O . SER A 1 106 ? -24.725 11.791 18.385 1.00 24.91 83 SER X O 1
ATOM 685 N N A ASN A 1 107 ? -22.764 10.695 18.122 0.51 25.56 84 ASN X N 1
ATOM 686 N N B ASN A 1 107 ? -22.765 10.707 18.112 0.49 25.46 84 ASN X N 1
ATOM 687 C CA A ASN A 1 107 ? -21.961 11.875 17.831 0.51 26.11 84 ASN X CA 1
ATOM 688 C CA B ASN A 1 107 ? -21.982 11.912 17.845 0.49 25.95 84 ASN X CA 1
ATOM 689 C C A ASN A 1 107 ? -22.547 12.675 16.678 0.51 25.86 84 ASN X C 1
ATOM 690 C C B ASN A 1 107 ? -22.474 12.681 16.630 0.49 25.88 84 ASN X C 1
ATOM 691 O O A ASN A 1 107 ? -22.547 13.901 16.704 0.51 25.97 84 ASN X O 1
ATOM 692 O O B ASN A 1 107 ? -22.323 13.897 16.561 0.49 26.44 84 ASN X O 1
ATOM 701 N N . LEU A 1 108 ? -23.065 11.961 15.682 1.00 25.70 85 LEU X N 1
ATOM 702 C CA . LEU A 1 108 ? -23.638 12.575 14.491 1.00 25.67 85 LEU X CA 1
ATOM 703 C C . LEU A 1 108 ? -25.085 12.955 14.718 1.00 24.84 85 LEU X C 1
ATOM 704 O O . LEU A 1 108 ? -25.731 13.526 13.845 1.00 25.00 85 LEU X O 1
ATOM 709 N N . GLY A 1 109 ? -25.597 12.612 15.894 1.00 24.81 86 GLY X N 1
ATOM 710 C CA . GLY A 1 109 ? -26.971 12.911 16.237 1.00 24.76 86 GLY X CA 1
ATOM 711 C C . GLY A 1 109 ? -27.965 12.067 15.472 1.00 24.05 86 GLY X C 1
ATOM 712 O O . GLY A 1 109 ? -29.125 12.427 15.367 1.00 24.02 86 GLY X O 1
ATOM 713 N N . VAL A 1 110 ? -27.511 10.943 14.929 1.00 24.20 87 VAL X N 1
ATOM 714 C CA . VAL A 1 110 ? -28.413 10.036 14.239 1.00 24.30 87 VAL X CA 1
ATOM 715 C C . VAL A 1 110 ? -29.373 9.453 15.265 1.00 25.45 87 VAL X C 1
ATOM 716 O O . VAL A 1 110 ? -28.957 9.007 16.329 1.00 24.95 87 VAL X O 1
ATOM 720 N N . GLN A 1 111 ? -30.660 9.505 14.958 1.00 26.26 88 GLN X N 1
ATOM 721 C CA . GLN A 1 111 ? -31.651 8.873 15.804 1.00 28.27 88 GLN X CA 1
ATOM 722 C C . GLN A 1 111 ? -31.992 7.558 15.146 1.00 27.71 88 GLN X C 1
ATOM 723 O O . GLN A 1 111 ? -31.882 7.424 13.928 1.00 27.06 88 GLN X O 1
ATOM 729 N N . LYS A 1 112 ? -32.403 6.586 15.946 1.00 27.41 89 LYS X N 1
ATOM 730 C CA . LYS A 1 112 ? -32.810 5.297 15.415 1.00 27.37 89 LYS X CA 1
ATOM 731 C C . LYS A 1 112 ? -33.854 5.458 14.320 1.00 26.72 89 LYS X C 1
ATOM 732 O O . LYS A 1 112 ? -33.837 4.731 13.340 1.00 25.31 89 LYS X O 1
ATOM 738 N N . ASP A 1 113 ? -34.751 6.422 14.492 1.00 26.67 90 ASP X N 1
ATOM 739 C CA . ASP A 1 113 ? -35.867 6.587 13.575 1.00 28.00 90 ASP X CA 1
ATOM 740 C C . ASP A 1 113 ? -35.479 7.280 12.279 1.00 26.36 90 ASP X C 1
ATOM 741 O O . ASP A 1 113 ? -36.275 7.340 11.348 1.00 25.96 90 ASP X O 1
ATOM 746 N N . ASP A 1 114 ? -34.264 7.815 12.229 1.00 25.85 91 ASP X N 1
ATOM 747 C CA . ASP A 1 114 ? -33.810 8.527 11.049 1.00 25.14 91 ASP X CA 1
ATOM 748 C C . ASP A 1 114 ? -33.863 7.639 9.840 1.00 23.71 91 ASP X C 1
ATOM 749 O O . ASP A 1 114 ? -33.453 6.488 9.881 1.00 23.91 91 ASP X O 1
ATOM 754 N N . ILE A 1 115 ? -34.383 8.180 8.755 1.00 23.47 92 ILE X N 1
ATOM 755 C CA . ILE A 1 115 ? -34.155 7.565 7.473 1.00 22.49 92 ILE X CA 1
ATOM 756 C C . ILE A 1 115 ? -32.772 8.047 7.063 1.00 21.62 92 ILE X C 1
ATOM 757 O O . ILE A 1 115 ? -32.552 9.237 6.847 1.00 21.79 92 ILE X O 1
ATOM 762 N N . LEU A 1 116 ? -31.832 7.122 7.006 1.00 20.53 93 LEU X N 1
ATOM 763 C CA . LEU A 1 116 ? -30.499 7.483 6.611 1.00 20.22 93 LEU X CA 1
ATOM 764 C C . LEU A 1 116 ? -30.394 7.257 5.139 1.00 19.09 93 LEU X C 1
ATOM 765 O O . LEU A 1 116 ? -30.730 6.197 4.630 1.00 20.06 93 LEU X O 1
ATOM 770 N N . VAL A 1 117 ? -29.981 8.289 4.440 1.00 18.52 94 VAL X N 1
ATOM 771 C CA . VAL A 1 117 ? -29.810 8.151 3.026 1.00 17.49 94 VAL X CA 1
ATOM 772 C C . VAL A 1 117 ? -28.349 8.363 2.756 1.00 16.92 94 VAL X C 1
ATOM 773 O O . VAL A 1 117 ? -27.835 9.471 2.801 1.00 16.66 94 VAL X O 1
ATOM 777 N N . VAL A 1 118 ? -27.682 7.264 2.478 1.00 16.70 95 VAL X N 1
ATOM 778 C CA . VAL A 1 118 ? -26.261 7.287 2.391 1.00 16.61 95 VAL X CA 1
ATOM 779 C C . VAL A 1 118 ? -25.879 7.621 0.981 1.00 17.03 95 VAL X C 1
ATOM 780 O O . VAL A 1 118 ? -26.487 7.159 0.027 1.00 16.93 95 VAL X O 1
ATOM 784 N N . TYR A 1 119 ? -24.855 8.435 0.861 1.00 17.49 96 TYR X N 1
ATOM 785 C CA . TYR A 1 119 ? -24.310 8.702 -0.430 1.00 18.05 96 TYR X CA 1
ATOM 786 C C . TYR A 1 119 ? -22.849 8.950 -0.221 1.00 18.07 96 TYR X C 1
ATOM 787 O O . TYR A 1 119 ? -22.371 9.030 0.907 1.00 18.54 96 TYR X O 1
ATOM 796 N N . ASP A 1 120 ? -22.136 9.046 -1.320 1.00 18.89 97 ASP X N 1
ATOM 797 C CA . ASP A 1 120 ? -20.772 9.483 -1.254 1.00 19.81 97 ASP X CA 1
ATOM 798 C C . ASP A 1 120 ? -20.520 10.292 -2.499 1.00 20.09 97 ASP X C 1
ATOM 799 O O . ASP A 1 120 ? -21.338 10.285 -3.422 1.00 20.12 97 ASP X O 1
ATOM 80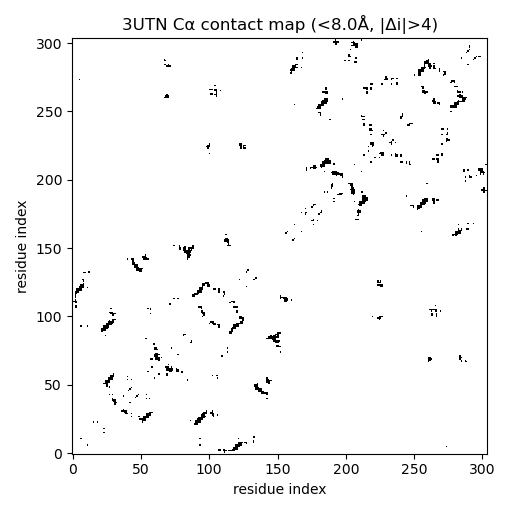4 N N . ARG A 1 121 ? -19.402 10.996 -2.528 1.00 20.19 98 ARG X N 1
ATOM 805 C CA . ARG A 1 121 ? -19.122 11.877 -3.642 1.00 21.32 98 ARG X CA 1
ATOM 806 C C . ARG A 1 121 ? -18.511 11.143 -4.805 1.00 21.14 98 ARG X C 1
ATOM 807 O O . ARG A 1 121 ? -18.435 11.678 -5.903 1.00 21.93 98 ARG X O 1
ATOM 815 N N . VAL A 1 122 ? -18.071 9.918 -4.563 1.00 21.16 99 VAL X N 1
ATOM 816 C CA . VAL A 1 122 ? -17.391 9.161 -5.600 1.00 22.12 99 VAL X CA 1
ATOM 817 C C . VAL A 1 122 ? -18.413 8.515 -6.514 1.00 22.33 99 VAL X C 1
ATOM 818 O O . VAL A 1 122 ? -18.319 8.612 -7.737 1.00 22.91 99 VAL X O 1
ATOM 822 N N . GLY A 1 123 ? -19.404 7.880 -5.910 1.00 22.46 100 GLY X N 1
ATOM 823 C CA . GLY A 1 123 ? -20.429 7.198 -6.664 1.00 23.83 100 GLY X CA 1
ATOM 824 C C . GLY A 1 123 ? -20.440 5.753 -6.258 1.00 23.51 100 GLY X C 1
ATOM 825 O O . GLY A 1 123 ? -19.755 4.929 -6.856 1.00 25.60 100 GLY X O 1
ATOM 826 N N . ASN A 1 124 ? -21.197 5.454 -5.213 1.00 23.15 101 ASN X N 1
ATOM 827 C CA . ASN A 1 124 ? -21.336 4.082 -4.744 1.00 21.94 101 ASN X CA 1
ATOM 828 C C . ASN A 1 124 ? -20.004 3.443 -4.502 1.00 21.93 101 ASN X C 1
ATOM 829 O O . ASN A 1 124 ? -19.731 2.325 -4.936 1.00 21.70 101 ASN X O 1
ATOM 834 N N . PHE A 1 125 ? -19.170 4.190 -3.807 1.00 21.15 102 PHE X N 1
ATOM 835 C CA . PHE A 1 125 ? -17.838 3.758 -3.543 1.00 21.15 102 PHE X CA 1
ATOM 836 C C . PHE A 1 125 ? -17.743 3.352 -2.088 1.00 20.05 102 PHE X C 1
ATOM 837 O O . PHE A 1 125 ? -17.505 2.201 -1.788 1.00 20.33 102 PHE X O 1
ATOM 845 N N . SER A 1 126 ? -17.955 4.304 -1.192 1.00 19.47 103 SER X N 1
ATOM 846 C CA . SER A 1 126 ? -17.925 4.027 0.235 1.00 19.39 103 SER X CA 1
ATOM 847 C C . SER A 1 126 ? -19.329 4.055 0.796 1.00 18.73 103 SER X C 1
ATOM 848 O O . SER A 1 126 ? -19.590 3.546 1.882 1.00 19.28 103 SER X O 1
ATOM 851 N N . SER A 1 127 ? -20.235 4.684 0.063 1.00 18.32 104 SER X N 1
ATOM 852 C CA . SER A 1 127 ? -21.600 4.793 0.529 1.00 18.07 104 SER X CA 1
ATOM 853 C C . SER A 1 127 ? -22.245 3.425 0.710 1.00 17.52 104 SER X C 1
ATOM 854 O O . SER A 1 127 ? -22.931 3.221 1.698 1.00 17.74 104 SER X O 1
ATOM 857 N N . PRO A 1 128 ? -22.001 2.468 -0.213 1.00 17.46 105 PRO X N 1
ATOM 858 C CA . PRO A 1 128 ? -22.625 1.175 0.022 1.00 17.73 105 PRO X CA 1
ATOM 859 C C . PRO A 1 128 ? -22.120 0.580 1.319 1.00 17.94 105 PRO X C 1
ATOM 860 O O . PRO A 1 128 ? -22.912 0.095 2.115 1.00 17.98 105 PRO X O 1
ATOM 864 N N . ARG A 1 129 ? -20.808 0.638 1.526 1.00 18.33 106 ARG X N 1
ATOM 865 C CA . ARG A 1 129 ? -20.205 0.188 2.763 1.00 19.03 106 ARG X CA 1
ATOM 866 C C . ARG A 1 129 ? -20.914 0.831 3.935 1.00 18.60 106 ARG X C 1
ATOM 867 O O . ARG A 1 129 ? -21.265 0.168 4.904 1.00 18.61 106 ARG X O 1
ATOM 875 N N . CYS A 1 130 ? -21.112 2.137 3.831 1.00 18.60 107 CYS X N 1
ATOM 876 C CA . CYS A 1 130 ? -21.755 2.885 4.878 1.00 18.69 107 CYS X CA 1
ATOM 877 C C . CYS A 1 130 ? -23.219 2.502 5.047 1.00 18.10 107 CYS X C 1
ATOM 878 O O . CYS A 1 130 ? -23.660 2.222 6.156 1.00 17.34 107 CYS X O 1
ATOM 881 N N . ALA A 1 131 ? -23.971 2.502 3.950 1.00 17.83 108 ALA X N 1
ATOM 882 C CA . ALA A 1 131 ? -25.381 2.124 3.999 1.00 17.99 108 ALA X CA 1
ATOM 883 C C . ALA A 1 131 ? -25.479 0.745 4.617 1.00 18.25 108 ALA X C 1
ATOM 884 O O . ALA A 1 131 ? -26.296 0.483 5.497 1.00 18.79 108 ALA X O 1
ATOM 886 N N . TRP A 1 132 ? -24.600 -0.126 4.161 1.00 18.30 109 TRP X N 1
ATOM 887 C CA . TRP A 1 132 ? -24.564 -1.476 4.636 1.00 19.25 109 TRP X CA 1
ATOM 888 C C . TRP A 1 132 ? -24.223 -1.528 6.094 1.00 19.45 109 TRP X C 1
ATOM 889 O O . TRP A 1 132 ? -24.876 -2.228 6.842 1.00 19.49 109 TRP X O 1
ATOM 900 N N . THR A 1 133 ? -23.220 -0.762 6.505 1.00 19.64 110 THR X N 1
ATOM 901 C CA . THR A 1 133 ? -22.843 -0.677 7.915 1.00 20.52 110 THR X CA 1
ATOM 902 C C . THR A 1 133 ? -24.022 -0.232 8.770 1.00 20.54 110 THR X C 1
ATOM 903 O O . THR A 1 133 ? -24.329 -0.847 9.789 1.00 21.11 110 THR X O 1
ATOM 907 N N . LEU A 1 134 ? -24.675 0.841 8.345 1.00 20.53 111 LEU X N 1
ATOM 908 C CA . LEU A 1 134 ? -25.874 1.320 9.008 1.00 21.06 111 LEU X CA 1
ATOM 909 C C . LEU A 1 134 ? -26.909 0.221 9.092 1.00 21.32 111 LEU X C 1
ATOM 910 O O . LEU A 1 134 ? -27.446 -0.050 10.158 1.00 20.93 111 LEU X O 1
ATOM 915 N N . GLY A 1 135 ? -27.165 -0.415 7.955 1.00 21.89 112 GLY X N 1
ATOM 916 C CA . GLY A 1 135 ? -28.102 -1.524 7.879 1.00 22.72 112 GLY X CA 1
ATOM 917 C C . GLY A 1 135 ? -27.670 -2.681 8.748 1.00 23.11 112 GLY X C 1
ATOM 918 O O . GLY A 1 135 ? -28.468 -3.208 9.513 1.00 23.78 112 GLY X O 1
ATOM 919 N N . VAL A 1 136 ? -26.402 -3.072 8.646 1.00 23.16 113 VAL X N 1
ATOM 920 C CA . VAL A 1 136 ? -25.904 -4.199 9.426 1.00 23.82 113 VAL X CA 1
ATOM 921 C C . VAL A 1 136 ? -26.063 -3.896 10.900 1.00 24.33 113 VAL X C 1
ATOM 922 O O . VAL A 1 136 ? -26.438 -4.760 11.677 1.00 24.94 113 VAL X O 1
ATOM 926 N N . MET A 1 137 ? -25.811 -2.646 11.262 1.00 24.13 114 MET X N 1
ATOM 927 C CA . MET A 1 137 ? -25.953 -2.218 12.632 1.00 25.61 114 MET X CA 1
ATOM 928 C C . MET A 1 137 ? -27.404 -1.996 13.009 1.00 25.55 114 MET X C 1
ATOM 929 O O . MET A 1 137 ? -27.696 -1.408 14.043 1.00 26.83 114 MET X O 1
ATOM 934 N N . GLY A 1 138 ? -28.304 -2.473 12.158 1.00 25.36 115 GLY X N 1
ATOM 935 C CA . GLY A 1 138 ? -29.712 -2.558 12.487 1.00 25.15 115 GLY X CA 1
ATOM 936 C C . GLY A 1 138 ? -30.435 -1.242 12.399 1.00 24.64 115 GLY X C 1
ATOM 937 O O . GLY A 1 138 ? -31.523 -1.092 12.950 1.00 25.88 115 GLY X O 1
ATOM 938 N N . HIS A 1 139 ? -29.848 -0.269 11.717 1.00 23.53 116 HIS X N 1
ATOM 939 C CA . HIS A 1 139 ? -30.572 0.965 11.556 1.00 22.93 116 HIS X CA 1
ATOM 940 C C . HIS A 1 139 ? -31.771 0.690 10.707 1.00 22.46 116 HIS X C 1
ATOM 941 O O . HIS A 1 139 ? -31.640 0.126 9.627 1.00 22.67 116 HIS X O 1
ATOM 948 N N . PRO A 1 140 ? -32.965 1.046 11.210 1.00 23.22 117 PRO X N 1
ATOM 949 C CA . PRO A 1 140 ? -34.219 0.611 10.617 1.00 23.15 117 PRO X CA 1
ATOM 950 C C . PRO A 1 140 ? -34.354 1.054 9.171 1.00 23.03 117 PRO X C 1
ATOM 951 O O . PRO A 1 140 ? -34.692 0.250 8.310 1.00 22.95 117 PRO X O 1
ATOM 955 N N . LYS A 1 141 ? -34.078 2.324 8.911 1.00 23.19 118 LYS X N 1
ATOM 956 C CA . LYS A 1 141 ? -34.341 2.873 7.599 1.00 22.94 118 LYS X CA 1
ATOM 957 C C . LYS A 1 141 ? -33.078 3.451 7.030 1.00 22.08 118 LYS X C 1
ATOM 958 O O . LYS A 1 141 ? -32.584 4.491 7.466 1.00 21.04 118 LYS X O 1
ATOM 964 N N . VAL A 1 142 ? -32.543 2.738 6.055 1.00 21.35 119 VAL X N 1
ATOM 965 C CA . VAL A 1 142 ? -31.306 3.126 5.456 1.00 20.43 119 VAL X CA 1
ATOM 966 C C . VAL A 1 142 ? -31.484 3.027 3.968 1.00 20.40 119 VAL X C 1
ATOM 967 O O . VAL A 1 142 ? -31.937 2.015 3.430 1.00 19.86 119 VAL X O 1
ATOM 971 N N . TYR A 1 143 ? -31.126 4.107 3.312 1.00 19.58 120 TYR X N 1
ATOM 972 C CA . TYR A 1 143 ? -31.121 4.116 1.889 1.00 20.02 120 TYR X CA 1
ATOM 973 C C . TYR A 1 143 ? -29.737 4.409 1.445 1.00 19.57 120 TYR X C 1
ATOM 974 O O . TYR A 1 143 ? -28.969 5.080 2.132 1.00 19.10 120 TYR X O 1
ATOM 983 N N . LEU A 1 144 ? -29.414 3.862 0.295 1.00 19.00 121 LEU X N 1
ATOM 984 C CA . LEU A 1 144 ? -28.196 4.192 -0.345 1.00 18.44 121 LEU X CA 1
ATOM 985 C C . LEU A 1 144 ? -28.645 5.027 -1.496 1.00 18.44 121 LEU X C 1
ATOM 986 O O . LEU A 1 144 ? -29.331 4.539 -2.390 1.00 18.48 121 LEU X O 1
ATOM 991 N N . LEU A 1 145 ? -28.294 6.303 -1.453 1.00 18.33 122 LEU X N 1
ATOM 992 C CA . LEU A 1 145 ? -28.627 7.159 -2.553 1.00 18.63 122 LEU X CA 1
ATOM 993 C C . LEU A 1 145 ? -27.889 6.619 -3.742 1.00 18.75 122 LEU X C 1
ATOM 994 O O . LEU A 1 145 ? -26.689 6.352 -3.679 1.00 19.14 122 LEU X O 1
ATOM 999 N N . ASN A 1 146 ? -28.620 6.445 -4.826 1.00 19.33 123 ASN X N 1
ATOM 1000 C CA . ASN A 1 146 ? -28.032 5.925 -6.018 1.00 19.27 123 ASN X CA 1
ATOM 1001 C C . ASN A 1 146 ? -28.123 6.892 -7.194 1.00 19.48 123 ASN X C 1
ATOM 1002 O O . ASN A 1 146 ? -29.051 6.833 -7.977 1.00 20.28 123 ASN X O 1
ATOM 1007 N N . ASN A 1 147 ? -27.170 7.798 -7.303 1.00 19.27 124 ASN X N 1
ATOM 1008 C CA . ASN A 1 147 ? -26.171 8.037 -6.285 1.00 19.53 124 ASN X CA 1
ATOM 1009 C C . ASN A 1 147 ? -25.992 9.532 -6.252 1.00 19.53 124 ASN X C 1
ATOM 1010 O O . ASN A 1 147 ? -26.685 10.257 -6.966 1.00 18.91 124 ASN X O 1
ATOM 1015 N N . PHE A 1 148 ? -25.061 9.991 -5.437 1.00 19.38 125 PHE X N 1
ATOM 1016 C CA . PHE A 1 148 ? -24.840 11.400 -5.300 1.00 19.52 125 PHE X CA 1
ATOM 1017 C C . PHE A 1 148 ? -24.348 12.026 -6.591 1.00 19.51 125 PHE X C 1
ATOM 1018 O O . PHE A 1 148 ? -24.642 13.183 -6.853 1.00 19.51 125 PHE X O 1
ATOM 1026 N N . ASN A 1 149 ? -23.608 11.261 -7.389 1.00 20.96 126 ASN X N 1
ATOM 1027 C CA . ASN A 1 149 ? -23.166 11.731 -8.697 1.00 22.25 126 ASN X CA 1
ATOM 1028 C C . ASN A 1 149 ? -24.351 12.175 -9.521 1.00 22.06 126 ASN X C 1
ATOM 1029 O O . ASN A 1 149 ? -24.372 13.283 -10.047 1.00 21.74 126 ASN X O 1
ATOM 1034 N N . GLN A 1 150 ? -25.345 11.302 -9.611 1.00 22.36 127 GLN X N 1
ATOM 1035 C CA . GLN A 1 150 ? -26.516 11.576 -10.420 1.00 22.90 127 GLN X CA 1
ATOM 1036 C C . GLN A 1 150 ? -27.329 12.649 -9.758 1.00 21.89 127 GLN X C 1
ATOM 1037 O O . GLN A 1 150 ? -27.846 13.542 -10.413 1.00 20.78 127 GLN X O 1
ATOM 1043 N N . TYR A 1 151 ? -27.403 12.556 -8.437 1.00 20.85 128 TYR X N 1
ATOM 1044 C CA . TYR A 1 151 ? -28.040 13.554 -7.625 1.00 20.55 128 TYR X CA 1
ATOM 1045 C C . TYR A 1 151 ? -27.511 14.935 -7.978 1.00 20.86 128 TYR X C 1
ATOM 1046 O O . TYR A 1 151 ? -28.285 15.868 -8.202 1.00 19.93 128 TYR X O 1
ATOM 1055 N N . ARG A 1 152 ? -26.188 15.060 -8.024 1.00 21.48 129 ARG X N 1
ATOM 1056 C CA A ARG A 1 152 ? -25.572 16.332 -8.359 0.57 22.50 129 ARG X CA 1
ATOM 1057 C CA B ARG A 1 152 ? -25.547 16.327 -8.359 0.43 22.78 129 ARG X CA 1
ATOM 1058 C C . ARG A 1 152 ? -25.740 16.643 -9.834 1.00 22.71 129 ARG X C 1
ATOM 1059 O O . ARG A 1 152 ? -26.122 17.751 -10.190 1.00 23.58 129 ARG X O 1
ATOM 1074 N N . GLU A 1 153 ? -25.481 15.654 -10.681 1.00 24.42 130 GLU X N 1
ATOM 1075 C CA . GLU A 1 153 ? -25.596 15.834 -12.129 1.00 26.34 130 GLU X CA 1
ATOM 1076 C C . GLU A 1 153 ? -26.949 16.415 -12.487 1.00 26.04 130 GLU X C 1
ATOM 1077 O O . GLU A 1 153 ? -27.044 17.332 -13.292 1.00 26.09 130 GLU X O 1
ATOM 1083 N N . PHE A 1 154 ? -27.994 15.883 -11.867 1.00 26.37 131 PHE X N 1
ATOM 1084 C CA . PHE A 1 154 ? -29.340 16.314 -12.175 1.00 26.35 131 PHE X CA 1
ATOM 1085 C C . PHE A 1 154 ? -29.842 17.362 -11.199 1.00 25.89 131 PHE X C 1
ATOM 1086 O O . PHE A 1 154 ? -31.040 17.616 -11.105 1.00 26.15 131 PHE X O 1
ATOM 1094 N N . LYS A 1 155 ? -28.894 17.980 -10.496 1.00 24.89 132 LYS X N 1
ATOM 1095 C CA . LYS A 1 155 ? -29.139 19.193 -9.723 1.00 25.13 132 LYS X CA 1
ATOM 1096 C C . LYS A 1 155 ? -30.221 19.000 -8.670 1.00 23.95 132 LYS X C 1
ATOM 1097 O O . LYS A 1 155 ? -31.052 19.863 -8.425 1.00 23.01 132 LYS X O 1
ATOM 1103 N N . TYR A 1 156 ? -30.200 17.840 -8.040 1.00 22.95 133 TYR X N 1
ATOM 1104 C CA . TYR A 1 156 ? -31.066 17.616 -6.913 1.00 23.29 133 TYR X CA 1
ATOM 1105 C C . TYR A 1 156 ? -30.618 18.510 -5.773 1.00 23.36 133 TYR X C 1
ATOM 1106 O O . TYR A 1 156 ? -29.484 18.990 -5.794 1.00 23.14 133 TYR X O 1
ATOM 1115 N N . PRO A 1 157 ? -31.517 18.777 -4.804 1.00 24.00 134 PRO X N 1
ATOM 1116 C CA . PRO A 1 157 ? -31.248 19.807 -3.814 1.00 24.26 134 PRO X CA 1
ATOM 1117 C C . PRO A 1 157 ? -29.929 19.583 -3.135 1.00 24.51 134 PRO X C 1
ATOM 1118 O O . PRO A 1 157 ? -29.673 18.517 -2.577 1.00 24.37 134 PRO X O 1
ATOM 1122 N N . LEU A 1 158 ? -29.089 20.595 -3.209 1.00 24.60 135 LEU X N 1
ATOM 1123 C CA . LEU A 1 158 ? -27.823 20.551 -2.549 1.00 24.92 135 LEU X CA 1
ATOM 1124 C C . LEU A 1 158 ? -27.802 21.620 -1.506 1.00 25.15 135 LEU X C 1
ATOM 1125 O O . LEU A 1 158 ? -28.283 22.734 -1.716 1.00 25.69 135 LEU X O 1
ATOM 1130 N N . ASP A 1 159 ? -27.278 21.243 -0.358 1.00 25.38 136 ASP X N 1
ATOM 1131 C CA . ASP A 1 159 ? -26.851 22.195 0.613 1.00 25.48 136 ASP X CA 1
ATOM 1132 C C . ASP A 1 159 ? -25.413 22.489 0.209 1.00 25.61 136 ASP X C 1
ATOM 1133 O O . ASP A 1 159 ? -24.508 21.682 0.447 1.00 25.66 136 ASP X O 1
ATOM 1138 N N . SER A 1 160 ? -25.219 23.630 -0.442 1.00 25.98 137 SER X N 1
ATOM 1139 C CA . SER A 1 160 ? -23.895 24.032 -0.894 1.00 26.29 137 SER X CA 1
ATOM 1140 C C . SER A 1 160 ? -23.225 24.880 0.171 1.00 25.81 137 SER X C 1
ATOM 1141 O O . SER A 1 160 ? -22.158 25.436 -0.052 1.00 26.01 137 SER X O 1
ATOM 1144 N N . SER A 1 161 ? -23.862 24.977 1.330 1.00 25.37 138 SER X N 1
ATOM 1145 C CA . SER A 1 161 ? -23.302 25.753 2.414 1.00 25.01 138 SER X CA 1
ATOM 1146 C C . SER A 1 161 ? -22.079 25.029 2.931 1.00 24.79 138 SER X C 1
ATOM 1147 O O . SER A 1 161 ? -22.029 23.795 2.975 1.00 23.77 138 SER X O 1
ATOM 1150 N N . LYS A 1 162 ? -21.080 25.803 3.307 1.00 23.42 139 LYS X N 1
ATOM 1151 C CA . LYS A 1 162 ? -19.941 25.237 3.955 1.00 23.23 139 LYS X CA 1
ATOM 1152 C C . LYS A 1 162 ? -20.351 25.077 5.398 1.00 22.89 139 LYS X C 1
ATOM 1153 O O . LYS A 1 162 ? -21.034 25.927 5.960 1.00 22.68 139 LYS X O 1
ATOM 1159 N N . VAL A 1 163 ? -20.013 23.939 5.971 1.00 22.06 140 VAL X N 1
ATOM 1160 C CA . VAL A 1 163 ? -20.365 23.689 7.349 1.00 22.03 140 VAL X CA 1
ATOM 1161 C C . VAL A 1 163 ? -19.090 23.379 8.095 1.00 21.46 140 VAL X C 1
ATOM 1162 O O . VAL A 1 163 ? -18.052 23.127 7.489 1.00 21.61 140 VAL X O 1
ATOM 1166 N N . ALA A 1 164 ? -19.169 23.432 9.411 1.00 22.17 141 ALA X N 1
ATOM 1167 C CA . ALA A 1 164 ? -18.017 23.184 10.250 1.00 22.51 141 ALA X CA 1
ATOM 1168 C C . ALA A 1 164 ? -18.391 22.071 11.210 1.00 22.55 141 ALA X C 1
ATOM 1169 O O . ALA A 1 164 ? -17.895 21.993 12.333 1.00 22.63 141 ALA X O 1
ATOM 1171 N N . ALA A 1 165 ? -19.288 21.208 10.751 1.00 22.44 142 ALA X N 1
ATOM 1172 C CA . ALA A 1 165 ? -19.750 20.087 11.544 1.00 21.95 142 ALA X CA 1
ATOM 1173 C C . ALA A 1 165 ? -20.049 18.933 10.609 1.00 21.64 142 ALA X C 1
ATOM 1174 O O . ALA A 1 165 ? -20.524 19.135 9.492 1.00 21.03 142 ALA X O 1
ATOM 1176 N N . PHE A 1 166 ? -19.749 17.727 11.070 1.00 21.16 143 PHE X N 1
ATOM 1177 C CA . PHE A 1 166 ? -20.032 16.524 10.306 1.00 21.87 143 PHE X CA 1
ATOM 1178 C C . PHE A 1 166 ? -21.457 16.109 10.492 1.00 21.67 143 PHE X C 1
ATOM 1179 O O . PHE A 1 166 ? -21.912 15.124 9.921 1.00 21.49 143 PHE X O 1
ATOM 1187 N N . SER A 1 167 ? -22.155 16.880 11.309 1.00 22.29 144 SER X N 1
ATOM 1188 C CA . SER A 1 167 ? -23.563 16.694 11.514 1.00 23.15 144 SER X CA 1
ATOM 1189 C C . SER A 1 167 ? -24.142 18.005 11.981 1.00 23.88 144 SER X C 1
ATOM 1190 O O . SER A 1 167 ? -23.558 18.668 12.824 1.00 23.77 144 SER X O 1
ATOM 1193 N N . PRO A 1 168 ? -25.301 18.376 11.434 1.00 25.24 145 PRO X N 1
ATOM 1194 C CA . PRO A 1 168 ? -26.023 19.554 11.895 1.00 25.79 145 PRO X CA 1
ATOM 1195 C C . PRO A 1 168 ? -26.919 19.215 13.078 1.00 26.37 145 PRO X C 1
ATOM 1196 O O . PRO A 1 168 ? -27.592 20.089 13.615 1.00 26.77 145 PRO X O 1
ATOM 1200 N N . TYR A 1 169 ? -26.919 17.950 13.478 1.00 26.10 146 TYR X N 1
ATOM 1201 C CA . TYR A 1 169 ? -27.843 17.480 14.486 1.00 27.49 146 TYR X CA 1
ATOM 1202 C C . TYR A 1 169 ? -27.174 17.462 15.833 1.00 28.83 146 TYR X C 1
ATOM 1203 O O . TYR A 1 169 ? -25.982 17.183 15.918 1.00 28.91 146 TYR X O 1
ATOM 1212 N N . PRO A 1 170 ? -27.938 17.768 16.896 1.00 30.50 147 PRO X N 1
ATOM 1213 C CA . PRO A 1 170 ? -27.370 17.647 18.230 1.00 31.36 147 PRO X CA 1
ATOM 1214 C C . PRO A 1 170 ? -27.014 16.192 18.476 1.00 32.19 147 PRO X C 1
ATOM 1215 O O . PRO A 1 170 ? -27.630 15.298 17.894 1.00 31.43 147 PRO X O 1
ATOM 1219 N N . LYS A 1 171 ? -26.022 15.950 19.319 1.00 33.69 148 LYS X N 1
ATOM 1220 C CA . LYS A 1 171 ? -25.683 14.588 19.678 1.00 34.02 148 LYS X CA 1
ATOM 1221 C C . LYS A 1 171 ? -26.939 13.852 20.125 1.00 33.99 148 LYS X C 1
ATOM 1222 O O . LYS A 1 171 ? -27.802 14.409 20.805 1.00 33.41 148 LYS X O 1
ATOM 1228 N N . SER A 1 172 ? -27.062 12.610 19.690 1.00 32.12 149 SER X N 1
ATOM 1229 C CA . SER A 1 172 ? -28.182 11.789 20.091 1.00 32.51 149 SER X CA 1
ATOM 1230 C C . SER A 1 172 ? -27.631 10.674 20.952 1.00 32.62 149 SER X C 1
ATOM 1231 O O . SER A 1 172 ? -26.420 10.571 21.136 1.00 32.61 149 SER X O 1
ATOM 1234 N N . HIS A 1 173 ? -28.520 9.863 21.505 1.00 34.31 150 HIS X N 1
ATOM 1235 C CA A HIS A 1 173 ? -28.097 8.638 22.168 0.49 34.77 150 HIS X CA 1
ATOM 1236 C CA B HIS A 1 173 ? -28.115 8.646 22.181 0.51 34.88 150 HIS X CA 1
ATOM 1237 C C . HIS A 1 173 ? -28.571 7.488 21.348 1.00 33.93 150 HIS X C 1
ATOM 1238 O O . HIS A 1 173 ? -29.607 6.883 21.612 1.00 36.99 150 HIS X O 1
ATOM 1251 N N . TYR A 1 174 ? -27.803 7.197 20.312 1.00 32.30 151 TYR X N 1
ATOM 1252 C CA . TYR A 1 174 ? -28.142 6.143 19.396 1.00 30.05 151 TYR X CA 1
ATOM 1253 C C . TYR A 1 174 ? -27.579 4.842 19.907 1.00 29.78 151 TYR X C 1
ATOM 1254 O O . TYR A 1 174 ? -26.399 4.745 20.238 1.00 29.90 151 TYR X O 1
ATOM 1263 N N . GLU A 1 175 ? -28.427 3.832 19.948 1.00 31.01 152 GLU X N 1
ATOM 1264 C CA . GLU A 1 175 ? -27.983 2.531 20.377 1.00 32.84 152 GLU X CA 1
ATOM 1265 C C . GLU A 1 175 ? -28.593 1.482 19.486 1.00 31.85 152 GLU X C 1
ATOM 1266 O O . GLU A 1 175 ? -29.805 1.280 19.489 1.00 31.17 152 GLU X O 1
ATOM 1272 N N . SER A 1 176 ? -27.739 0.831 18.706 1.00 31.74 153 SER X N 1
ATOM 1273 C CA . SER A 1 176 ? -28.163 -0.276 17.875 1.00 32.40 153 SER X CA 1
ATOM 1274 C C . SER A 1 176 ? -28.789 -1.337 18.766 1.00 33.17 153 SER X C 1
ATOM 1275 O O . SER A 1 176 ? -28.156 -1.824 19.701 1.00 33.93 153 SER X O 1
ATOM 1278 N N . SER A 1 177 ? -30.044 -1.665 18.488 1.00 34.30 154 SER X N 1
ATOM 1279 C CA . SER A 1 177 ? -30.773 -2.654 19.272 1.00 35.52 154 SER X CA 1
ATOM 1280 C C . SER A 1 177 ? -30.508 -4.044 18.715 1.00 35.77 154 SER X C 1
ATOM 1281 O O . SER A 1 177 ? -30.631 -5.046 19.419 1.00 36.04 154 SER X O 1
ATOM 1284 N N . GLU A 1 178 ? -30.140 -4.086 17.440 1.00 35.48 155 GLU X N 1
ATOM 1285 C CA . GLU A 1 178 ? -29.845 -5.329 16.751 1.00 35.09 155 GLU X CA 1
ATOM 1286 C C . GLU A 1 178 ? -28.787 -5.069 15.701 1.00 34.33 155 GLU X C 1
ATOM 1287 O O . GLU A 1 178 ? -28.644 -3.952 15.199 1.00 33.96 155 GLU X O 1
ATOM 1293 N N . SER A 1 179 ? -28.033 -6.102 15.377 1.00 32.65 156 SER X N 1
ATOM 1294 C CA . SER A 1 179 ? -27.088 -5.992 14.293 1.00 33.27 156 SER X CA 1
ATOM 1295 C C . SER A 1 179 ? -27.075 -7.294 13.524 1.00 32.64 156 SER X C 1
ATOM 1296 O O . SER A 1 179 ? -27.565 -8.319 14.007 1.00 32.67 156 SER X O 1
ATOM 1299 N N . PHE A 1 180 ? -26.535 -7.247 12.316 1.00 31.53 157 PHE X N 1
ATOM 1300 C CA . PHE A 1 180 ? -26.668 -8.361 11.406 1.00 31.00 157 PHE X CA 1
ATOM 1301 C C . PHE A 1 180 ? -25.326 -8.840 10.877 1.00 30.63 157 PHE X C 1
ATOM 1302 O O . PHE A 1 180 ? -25.262 -9.422 9.797 1.00 29.87 157 PHE X O 1
ATOM 1310 N N . GLN A 1 181 ? -24.263 -8.605 11.647 1.00 30.86 158 GLN X N 1
ATOM 1311 C CA . GLN A 1 181 ? -22.919 -9.049 11.264 1.00 32.43 158 GLN X CA 1
ATOM 1312 C C . GLN A 1 181 ? -22.927 -10.529 10.926 1.00 32.94 158 GLN X C 1
ATOM 1313 O O . GLN A 1 181 ? -22.348 -10.946 9.926 1.00 32.61 158 GLN X O 1
ATOM 1319 N N . ASP A 1 182 ? -23.599 -11.311 11.766 1.00 34.11 159 ASP X N 1
ATOM 1320 C CA . ASP A 1 182 ? -23.717 -12.754 11.572 1.00 35.57 159 ASP X CA 1
ATOM 1321 C C . ASP A 1 182 ? -24.315 -13.120 10.213 1.00 34.05 159 ASP X C 1
ATOM 1322 O O . ASP A 1 182 ? -23.912 -14.102 9.599 1.00 34.53 159 ASP X O 1
ATOM 1327 N N . LYS A 1 183 ? -25.279 -12.329 9.750 1.00 32.52 160 LYS X N 1
ATOM 1328 C CA . LYS A 1 183 ? -25.931 -12.591 8.474 1.00 31.09 160 LYS X CA 1
ATOM 1329 C C . LYS A 1 183 ? -25.217 -11.913 7.316 1.00 29.28 160 LYS X C 1
ATOM 1330 O O . LYS A 1 183 ? -25.480 -12.213 6.153 1.00 28.82 160 LYS X O 1
ATOM 1336 N N . GLU A 1 184 ? -24.319 -10.990 7.632 1.00 27.06 161 GLU X N 1
ATOM 1337 C CA . GLU A 1 184 ? -23.833 -10.050 6.631 1.00 26.00 161 GLU X CA 1
ATOM 1338 C C . GLU A 1 184 ? -22.345 -10.091 6.428 1.00 25.26 161 GLU X C 1
ATOM 1339 O O . GLU A 1 184 ? -21.846 -9.699 5.377 1.00 24.93 161 GLU X O 1
ATOM 1345 N N . ILE A 1 185 ? -21.639 -10.538 7.455 1.00 25.04 162 ILE X N 1
ATOM 1346 C CA . ILE A 1 185 ? -20.197 -10.480 7.459 1.00 25.58 162 ILE X CA 1
ATOM 1347 C C . ILE A 1 185 ? -19.658 -11.879 7.612 1.00 26.22 162 ILE X C 1
ATOM 1348 O O . ILE A 1 185 ? -19.981 -12.578 8.572 1.00 27.31 162 ILE X O 1
ATOM 1353 N N . VAL A 1 186 ? -18.851 -12.287 6.645 1.00 26.41 163 VAL X N 1
ATOM 1354 C CA . VAL A 1 186 ? -18.112 -13.519 6.770 1.00 26.82 163 VAL X CA 1
ATOM 1355 C C . VAL A 1 186 ? -16.847 -13.157 7.509 1.00 26.73 163 VAL X C 1
ATOM 1356 O O . VAL A 1 186 ? -16.149 -12.219 7.137 1.00 26.44 163 VAL X O 1
ATOM 1360 N N . ASP A 1 187 ? -16.581 -13.882 8.584 1.00 27.59 164 ASP X N 1
ATOM 1361 C CA . ASP A 1 187 ? -15.359 -13.691 9.325 1.00 28.37 164 ASP X CA 1
ATOM 1362 C C . ASP A 1 187 ? -14.278 -14.517 8.666 1.00 27.78 164 ASP X C 1
ATOM 1363 O O . ASP A 1 187 ? -14.564 -15.427 7.882 1.00 26.34 164 ASP X O 1
ATOM 1368 N N . TYR A 1 188 ? -13.034 -14.181 8.976 1.00 27.28 165 TYR X N 1
ATOM 1369 C CA . TYR A 1 188 ? -11.899 -14.882 8.426 1.00 27.27 165 TYR X CA 1
ATOM 1370 C C . TYR A 1 188 ? -11.984 -16.377 8.687 1.00 27.22 165 TYR X C 1
ATOM 1371 O O . TYR A 1 188 ? -11.719 -17.177 7.794 1.00 26.42 165 TYR X O 1
ATOM 1380 N N . GLU A 1 189 ? -12.339 -16.735 9.920 1.00 28.81 166 GLU X N 1
ATOM 1381 C CA . GLU A 1 189 ? -12.446 -18.127 10.337 1.00 30.40 166 GLU X CA 1
ATOM 1382 C C . GLU A 1 189 ? -13.258 -18.906 9.312 1.00 29.36 166 GLU X C 1
ATOM 1383 O O . GLU A 1 189 ? -12.792 -19.904 8.770 1.00 29.33 166 GLU X O 1
ATOM 1389 N N . GLU A 1 190 ? -14.457 -18.417 9.018 1.00 27.37 167 GLU X N 1
ATOM 1390 C CA . GLU A 1 190 ? -15.309 -19.070 8.048 1.00 27.04 167 GLU X CA 1
ATOM 1391 C C . GLU A 1 190 ? -14.697 -19.031 6.661 1.00 26.01 167 GLU X C 1
ATOM 1392 O O . GLU A 1 190 ? -14.674 -20.040 5.971 1.00 26.22 167 GLU X O 1
ATOM 1398 N N . MET A 1 191 ? -14.207 -17.861 6.260 1.00 25.20 168 MET X N 1
ATOM 1399 C CA . MET A 1 191 ? -13.558 -17.716 4.966 1.00 25.61 168 MET X CA 1
ATOM 1400 C C . MET A 1 191 ? -12.441 -18.724 4.823 1.00 24.95 168 MET X C 1
ATOM 1401 O O . MET A 1 191 ? -12.372 -19.457 3.844 1.00 24.69 168 MET X O 1
ATOM 1406 N N . PHE A 1 192 ? -11.572 -18.754 5.821 1.00 25.71 169 PHE X N 1
ATOM 1407 C CA . PHE A 1 192 ? -10.449 -19.651 5.786 1.00 26.51 169 PHE X CA 1
ATOM 1408 C C . PHE A 1 192 ? -10.895 -21.099 5.763 1.00 26.04 169 PHE X C 1
ATOM 1409 O O . PHE A 1 192 ? -10.411 -21.861 4.949 1.00 26.27 169 PHE X O 1
ATOM 1417 N N . GLN A 1 193 ? -11.825 -21.463 6.641 1.00 27.73 170 GLN X N 1
ATOM 1418 C CA . GLN A 1 193 ? -12.345 -22.830 6.661 1.00 28.32 170 GLN X CA 1
ATOM 1419 C C . GLN A 1 193 ? -12.928 -23.193 5.307 1.00 27.79 170 GLN X C 1
ATOM 1420 O O . GLN A 1 193 ? -12.644 -24.258 4.776 1.00 27.26 170 GLN X O 1
ATOM 1426 N N . LEU A 1 194 ? -13.727 -22.290 4.748 1.00 26.94 171 LEU X N 1
ATOM 1427 C CA . LEU A 1 194 ? -14.316 -22.508 3.437 1.00 26.82 171 LEU X CA 1
ATOM 1428 C C . LEU A 1 194 ? -13.250 -22.754 2.394 1.00 26.11 171 LEU X C 1
ATOM 1429 O O . LEU A 1 194 ? -13.383 -23.637 1.554 1.00 26.72 171 LEU X O 1
ATOM 1434 N N . VAL A 1 195 ? -12.182 -21.973 2.466 1.00 25.66 172 VAL X N 1
ATOM 1435 C CA . VAL A 1 195 ? -11.103 -22.095 1.513 1.00 25.82 172 VAL X CA 1
ATOM 1436 C C . VAL A 1 195 ? -10.240 -23.298 1.846 1.00 25.30 172 VAL X C 1
ATOM 1437 O O . VAL A 1 195 ? -9.890 -24.069 0.961 1.00 24.38 172 VAL X O 1
ATOM 1441 N N . LYS A 1 196 ? -9.905 -23.443 3.125 1.00 25.92 173 LYS X N 1
ATOM 1442 C CA . LYS A 1 196 ? -9.135 -24.589 3.591 1.00 27.23 173 LYS X CA 1
ATOM 1443 C C . LYS A 1 196 ? -9.851 -25.878 3.223 1.00 27.06 173 LYS X C 1
ATOM 1444 O O . LYS A 1 196 ? -9.222 -26.823 2.771 1.00 28.09 173 LYS X O 1
ATOM 1450 N N . SER A 1 197 ? -11.168 -25.904 3.403 1.00 27.76 174 SER X N 1
ATOM 1451 C CA . SER A 1 197 ? -11.964 -27.082 3.069 1.00 28.49 174 SER X CA 1
ATOM 1452 C C . SER A 1 197 ? -12.231 -27.199 1.572 1.00 29.05 174 SER X C 1
ATOM 1453 O O . SER A 1 197 ? -12.782 -28.199 1.118 1.00 29.30 174 SER X O 1
ATOM 1456 N N . GLY A 1 198 ? -11.831 -26.179 0.812 1.00 29.08 175 GLY X N 1
ATOM 1457 C CA . GLY A 1 198 ? -12.019 -26.163 -0.641 1.00 29.87 175 GLY X CA 1
ATOM 1458 C C . GLY A 1 198 ? -13.489 -26.098 -0.990 1.00 30.73 175 GLY X C 1
ATOM 1459 O O . GLY A 1 198 ? -13.906 -26.547 -2.059 1.00 31.96 175 GLY X O 1
ATOM 1460 N N . GLU A 1 199 ? -14.268 -25.549 -0.065 1.00 30.94 176 GLU X N 1
ATOM 1461 C CA . GLU A 1 199 ? -15.713 -25.497 -0.180 1.00 31.74 176 GLU X CA 1
ATOM 1462 C C . GLU A 1 199 ? -16.197 -24.089 -0.482 1.00 30.38 176 GLU X C 1
ATOM 1463 O O . GLU A 1 199 ? -17.395 -23.874 -0.646 1.00 29.13 176 GLU X O 1
ATOM 1469 N N . LEU A 1 200 ? -15.275 -23.131 -0.533 1.00 28.68 177 LEU X N 1
ATOM 1470 C CA . LEU A 1 200 ? -15.664 -21.748 -0.761 1.00 27.89 177 LEU X CA 1
ATOM 1471 C C . LEU A 1 200 ? -16.470 -21.617 -2.045 1.00 27.78 177 LEU X C 1
ATOM 1472 O O . LEU A 1 200 ? -17.622 -21.194 -2.003 1.00 27.59 177 LEU X O 1
ATOM 1477 N N . ALA A 1 201 ? -15.876 -22.002 -3.172 1.00 28.91 178 ALA X N 1
ATOM 1478 C CA . ALA A 1 201 ? -16.563 -21.928 -4.457 1.00 30.07 178 ALA X CA 1
ATOM 1479 C C . ALA A 1 201 ? -17.751 -22.886 -4.508 1.00 31.41 178 ALA X C 1
ATOM 1480 O O . ALA A 1 201 ? -18.760 -22.591 -5.144 1.00 31.35 178 ALA X O 1
ATOM 1482 N N . LYS A 1 202 ? -17.624 -24.021 -3.819 1.00 32.63 179 LYS X N 1
ATOM 1483 C CA . LYS A 1 202 ? -18.677 -25.034 -3.764 1.00 33.67 179 LYS X CA 1
ATOM 1484 C C . LYS A 1 202 ? -19.913 -24.506 -3.054 1.00 33.03 179 LYS X C 1
ATOM 1485 O O . LYS A 1 202 ? -21.025 -24.648 -3.549 1.00 32.35 179 LYS X O 1
ATOM 1491 N N . LYS A 1 203 ? -19.708 -23.897 -1.891 1.00 31.65 180 LYS X N 1
ATOM 1492 C CA . LYS A 1 203 ? -20.813 -23.451 -1.062 1.00 31.54 180 LYS X CA 1
ATOM 1493 C C . LYS A 1 203 ? -21.233 -22.023 -1.376 1.00 29.89 180 LYS X C 1
ATOM 1494 O O . LYS A 1 203 ? -22.346 -21.628 -1.063 1.00 30.23 180 LYS X O 1
ATOM 1500 N N . PHE A 1 204 ? -20.341 -21.250 -1.988 1.00 28.55 181 PHE X N 1
ATOM 1501 C CA . PHE A 1 204 ? -20.599 -19.831 -2.197 1.00 27.36 181 PHE X CA 1
ATOM 1502 C C . PHE A 1 204 ? -20.187 -19.334 -3.556 1.00 26.46 181 PHE X C 1
ATOM 1503 O O . PHE A 1 204 ? -19.245 -19.828 -4.166 1.00 26.68 181 PHE X O 1
ATOM 1511 N N . ASN A 1 205 ? -20.919 -18.333 -4.016 1.00 26.02 182 ASN X N 1
ATOM 1512 C CA . ASN A 1 205 ? -20.399 -17.425 -4.997 1.00 25.68 182 ASN X CA 1
ATOM 1513 C C . ASN A 1 205 ? -19.531 -16.499 -4.187 1.00 25.37 182 ASN X C 1
ATOM 1514 O O . ASN A 1 205 ? -20.008 -15.805 -3.297 1.00 25.86 182 ASN X O 1
ATOM 1519 N N . ALA A 1 206 ? -18.240 -16.531 -4.445 1.00 24.43 183 ALA X N 1
ATOM 1520 C CA . ALA A 1 206 ? -17.356 -15.700 -3.674 1.00 23.77 183 ALA X CA 1
ATOM 1521 C C . ALA A 1 206 ? -16.743 -14.725 -4.639 1.00 23.15 183 ALA X C 1
ATOM 1522 O O . ALA A 1 206 ? -15.988 -15.097 -5.529 1.00 23.79 183 ALA X O 1
ATOM 1524 N N . PHE A 1 207 ? -17.124 -13.470 -4.489 1.00 22.44 184 PHE X N 1
ATOM 1525 C CA . PHE A 1 207 ? -16.668 -12.457 -5.403 1.00 22.32 184 PHE X CA 1
ATOM 1526 C C . PHE A 1 207 ? -15.751 -11.498 -4.729 1.00 22.24 184 PHE X C 1
ATOM 1527 O O . PHE A 1 207 ? -15.952 -11.100 -3.586 1.00 21.68 184 PHE X O 1
ATOM 1535 N N . ASP A 1 208 ? -14.740 -11.123 -5.480 1.00 22.30 185 ASP X N 1
ATOM 1536 C CA . ASP A 1 208 ? -13.788 -10.185 -5.005 1.00 21.98 185 ASP X CA 1
ATOM 1537 C C . ASP A 1 208 ? -13.977 -8.934 -5.827 1.00 21.54 185 ASP X C 1
ATOM 1538 O O . ASP A 1 208 ? -13.906 -8.972 -7.052 1.00 21.19 185 ASP X O 1
ATOM 1543 N N . ALA A 1 209 ? -14.249 -7.831 -5.141 1.00 21.37 186 ALA X N 1
ATOM 1544 C CA . ALA A 1 209 ? -14.574 -6.571 -5.801 1.00 21.34 186 ALA X CA 1
ATOM 1545 C C . ALA A 1 209 ? -13.346 -5.830 -6.289 1.00 21.81 186 ALA X C 1
ATOM 1546 O O . ALA A 1 209 ? -13.468 -4.792 -6.935 1.00 21.93 186 ALA X O 1
ATOM 1548 N N . ARG A 1 210 ? -12.165 -6.352 -5.974 1.00 22.27 187 ARG X N 1
ATOM 1549 C CA . ARG A 1 210 ? -10.934 -5.719 -6.416 1.00 23.25 187 ARG X CA 1
ATOM 1550 C C . ARG A 1 210 ? -10.829 -5.827 -7.916 1.00 23.75 187 ARG X C 1
ATOM 1551 O O . ARG A 1 210 ? -11.544 -6.606 -8.539 1.00 23.74 187 ARG X O 1
ATOM 1559 N N . SER A 1 211 ? -9.940 -5.034 -8.493 1.00 24.42 188 SER X N 1
ATOM 1560 C CA . SER A 1 211 ? -9.672 -5.122 -9.910 1.00 25.15 188 SER X CA 1
ATOM 1561 C C . SER A 1 211 ? -9.304 -6.557 -10.240 1.00 25.77 188 SER X C 1
ATOM 1562 O O . SER A 1 211 ? -8.779 -7.293 -9.394 1.00 25.27 188 SER X O 1
ATOM 1565 N N . LEU A 1 212 ? -9.601 -6.949 -11.471 1.00 27.43 189 LEU X N 1
ATOM 1566 C CA . LEU A 1 212 ? -9.226 -8.248 -11.980 1.00 28.53 189 LEU X CA 1
ATOM 1567 C C . LEU A 1 212 ? -7.721 -8.447 -11.812 1.00 28.57 189 LEU X C 1
ATOM 1568 O O . LEU A 1 212 ? -7.280 -9.522 -11.421 1.00 28.80 189 LEU X O 1
ATOM 1573 N N . GLY A 1 213 ? -6.952 -7.392 -12.079 1.00 28.46 190 GLY X N 1
ATOM 1574 C CA . GLY A 1 213 ? -5.499 -7.435 -11.974 1.00 29.04 190 GLY X CA 1
ATOM 1575 C C . GLY A 1 213 ? -5.050 -7.815 -10.581 1.00 28.49 190 GLY X C 1
ATOM 1576 O O . GLY A 1 213 ? -4.190 -8.676 -10.407 1.00 29.01 190 GLY X O 1
ATOM 1577 N N . ARG A 1 214 ? -5.645 -7.174 -9.583 1.00 28.62 191 ARG X N 1
ATOM 1578 C CA . ARG A 1 214 ? -5.361 -7.500 -8.194 1.00 27.51 191 ARG X CA 1
ATOM 1579 C C . ARG A 1 214 ? -5.813 -8.910 -7.868 1.00 27.67 191 ARG X C 1
ATOM 1580 O O . ARG A 1 214 ? -5.095 -9.666 -7.228 1.00 27.28 191 ARG X O 1
ATOM 1588 N N . PHE A 1 215 ? -7.007 -9.261 -8.323 1.00 27.27 192 PHE X N 1
ATOM 1589 C CA . PHE A 1 215 ? -7.516 -10.599 -8.136 1.00 27.60 192 PHE X CA 1
ATOM 1590 C C . PHE A 1 215 ? -6.550 -11.613 -8.727 1.00 28.24 192 PHE X C 1
ATOM 1591 O O . PHE A 1 215 ? -6.223 -12.610 -8.092 1.00 27.08 192 PHE X O 1
ATOM 1599 N N . GLU A 1 216 ? -6.096 -11.344 -9.947 1.00 29.51 193 GLU X N 1
ATOM 1600 C CA . GLU A 1 216 ? -5.231 -12.268 -10.658 1.00 31.73 193 GLU X CA 1
ATOM 1601 C C . GLU A 1 216 ? -3.809 -12.266 -10.115 1.00 31.96 193 GLU X C 1
ATOM 1602 O O . GLU A 1 216 ? -3.023 -13.156 -10.421 1.00 32.92 193 GLU X O 1
ATOM 1608 N N . GLY A 1 217 ? -3.489 -11.269 -9.300 1.00 32.84 194 GLY X N 1
ATOM 1609 C CA . GLY A 1 217 ? -2.140 -11.114 -8.785 1.00 34.13 194 GLY X CA 1
ATOM 1610 C C . GLY A 1 217 ? -1.221 -10.461 -9.795 1.00 35.02 194 GLY X C 1
ATOM 1611 O O . GLY A 1 217 ? -0.019 -10.364 -9.570 1.00 35.13 194 GLY X O 1
ATOM 1612 N N . THR A 1 218 ? -1.788 -10.011 -10.910 1.00 36.47 195 THR X N 1
ATOM 1613 C CA . THR A 1 218 ? -1.006 -9.371 -11.963 1.00 37.64 195 THR X CA 1
ATOM 1614 C C . THR A 1 218 ? -0.791 -7.899 -11.638 1.00 38.40 195 THR X C 1
ATOM 1615 O O . THR A 1 218 ? 0.094 -7.251 -12.195 1.00 38.65 195 THR X O 1
ATOM 1619 N N . GLU A 1 219 ? -1.610 -7.376 -10.730 1.00 38.00 196 GLU X N 1
ATOM 1620 C CA . GLU A 1 219 ? -1.518 -5.980 -10.330 1.00 38.41 196 GLU X CA 1
ATOM 1621 C C . GLU A 1 219 ? -1.440 -5.867 -8.815 1.00 37.52 196 GLU X C 1
ATOM 1622 O O . GLU A 1 219 ? -2.102 -6.622 -8.108 1.00 37.40 196 GLU X O 1
ATOM 1628 N N . PRO A 1 220 ? -0.618 -4.931 -8.311 1.00 36.87 197 PRO X N 1
ATOM 1629 C CA . PRO A 1 220 ? -0.370 -4.880 -6.873 1.00 35.51 197 PRO X CA 1
ATOM 1630 C C . PRO A 1 220 ? -1.598 -4.490 -6.059 1.00 34.06 197 PRO X C 1
ATOM 1631 O O . PRO A 1 220 ? -2.515 -3.849 -6.573 1.00 33.13 197 PRO X O 1
ATOM 1635 N N . GLU A 1 221 ? -1.608 -4.901 -4.797 1.00 32.33 198 GLU X N 1
ATOM 1636 C CA . GLU A 1 221 ? -2.540 -4.368 -3.833 1.00 32.26 198 GLU X CA 1
ATOM 1637 C C . GLU A 1 221 ? -2.162 -2.924 -3.557 1.00 33.85 198 GLU X C 1
ATOM 1638 O O . GLU A 1 221 ? -0.983 -2.579 -3.613 1.00 33.71 198 GLU X O 1
ATOM 1644 N N . PRO A 1 222 ? -3.157 -2.068 -3.264 1.00 35.53 199 PRO X N 1
ATOM 1645 C CA . PRO A 1 222 ? -2.829 -0.702 -2.874 1.00 35.77 199 PRO X CA 1
ATOM 1646 C C . PRO A 1 222 ? -2.023 -0.703 -1.579 1.00 36.67 199 PRO X C 1
ATOM 1647 O O . PRO A 1 222 ? -1.470 0.319 -1.207 1.00 37.13 199 PRO X O 1
ATOM 1651 N N . ARG A 1 223 ? -1.956 -1.857 -0.920 1.00 36.96 200 ARG X N 1
ATOM 1652 C CA . ARG A 1 223 ? -1.178 -2.018 0.303 1.00 38.08 200 ARG X CA 1
ATOM 1653 C C . ARG A 1 223 ? 0.210 -2.567 0.014 1.00 38.45 200 ARG X C 1
ATOM 1654 O O . ARG A 1 223 ? 0.386 -3.392 -0.879 1.00 39.51 200 ARG X O 1
ATOM 1662 N N . SER A 1 224 ? 1.187 -2.105 0.790 1.00 39.06 201 SER X N 1
ATOM 1663 C CA . SER A 1 224 ? 2.590 -2.462 0.589 1.00 39.74 201 SER X CA 1
ATOM 1664 C C . SER A 1 224 ? 2.948 -3.809 1.205 1.00 39.34 201 SER X C 1
ATOM 1665 O O . SER A 1 224 ? 3.886 -4.468 0.760 1.00 40.59 201 SER X O 1
ATOM 1668 N N . ASP A 1 225 ? 2.202 -4.203 2.232 1.00 38.30 202 ASP X N 1
ATOM 1669 C CA . ASP A 1 225 ? 2.479 -5.424 2.980 1.00 37.00 202 ASP X CA 1
ATOM 1670 C C . ASP A 1 225 ? 1.760 -6.627 2.382 1.00 36.64 202 ASP X C 1
ATOM 1671 O O . ASP A 1 225 ? 2.000 -7.767 2.782 1.00 36.88 202 ASP X O 1
ATOM 1676 N N . ILE A 1 226 ? 0.887 -6.357 1.416 1.00 35.65 203 ILE X N 1
ATOM 1677 C CA . ILE A 1 226 ? -0.040 -7.351 0.893 1.00 35.03 203 ILE X CA 1
ATOM 1678 C C . ILE A 1 226 ? 0.241 -7.617 -0.573 1.00 32.55 203 ILE X C 1
ATOM 1679 O O . ILE A 1 226 ? 0.177 -6.704 -1.391 1.00 33.55 203 ILE X O 1
ATOM 1684 N N . PRO A 1 227 ? 0.566 -8.872 -0.911 1.00 30.54 204 PRO X N 1
ATOM 1685 C CA . PRO A 1 227 ? 0.577 -9.219 -2.318 1.00 29.03 204 PRO X CA 1
ATOM 1686 C C . PRO A 1 227 ? -0.852 -9.284 -2.819 1.00 28.32 204 PRO X C 1
ATOM 1687 O O . PRO A 1 227 ? -1.780 -9.471 -2.031 1.00 26.28 204 PRO X O 1
ATOM 1691 N N . SER A 1 228 ? -1.025 -9.129 -4.121 1.00 27.39 205 SER X N 1
ATOM 1692 C CA . SER A 1 228 ? -2.330 -9.305 -4.712 1.00 27.51 205 SER X CA 1
ATOM 1693 C C . SER A 1 228 ? -2.576 -10.788 -4.959 1.00 26.91 205 SER X C 1
ATOM 1694 O O . SER A 1 228 ? -1.901 -11.648 -4.392 1.00 26.43 205 SER X O 1
ATOM 1697 N N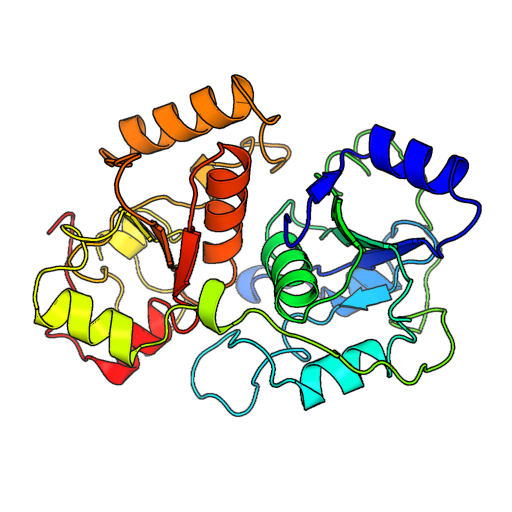 . GLY A 1 229 ? -3.540 -11.088 -5.813 1.00 26.14 206 GLY X N 1
ATOM 1698 C CA . GLY A 1 229 ? -3.981 -12.453 -5.973 1.00 25.71 206 GLY X CA 1
ATOM 1699 C C . GLY A 1 229 ? -5.326 -12.531 -5.308 1.00 25.14 206 GLY X C 1
ATOM 1700 O O . GLY A 1 229 ? -5.915 -11.511 -4.954 1.00 25.10 206 GLY X O 1
ATOM 1701 N N . HIS A 1 230 ? -5.823 -13.737 -5.113 1.00 24.66 207 HIS X N 1
ATOM 1702 C CA . HIS A 1 230 ? -7.153 -13.857 -4.578 1.00 24.51 207 HIS X CA 1
ATOM 1703 C C . HIS A 1 230 ? -7.297 -15.024 -3.684 1.00 24.25 207 HIS X C 1
ATOM 1704 O O . HIS A 1 230 ? -6.419 -15.890 -3.600 1.00 23.72 207 HIS X O 1
ATOM 1711 N N . ILE A 1 231 ? -8.422 -15.032 -2.989 1.00 23.83 208 ILE X N 1
ATOM 1712 C CA . ILE A 1 231 ? -8.752 -16.114 -2.113 1.00 23.97 208 ILE X CA 1
ATOM 1713 C C . ILE A 1 231 ? -9.196 -17.237 -3.024 1.00 24.37 208 ILE X C 1
ATOM 1714 O O . ILE A 1 231 ? -10.058 -17.037 -3.876 1.00 24.56 208 ILE X O 1
ATOM 1719 N N . PRO A 1 232 ? -8.571 -18.410 -2.884 1.00 25.59 209 PRO X N 1
ATOM 1720 C CA . PRO A 1 232 ? -8.988 -19.542 -3.684 1.00 25.51 209 PRO X CA 1
ATOM 1721 C C . PRO A 1 232 ? -10.484 -19.751 -3.517 1.00 25.17 209 PRO X C 1
ATOM 1722 O O . PRO A 1 232 ? -10.999 -19.719 -2.396 1.00 24.83 209 PRO X O 1
ATOM 1726 N N . GLY A 1 233 ? -11.175 -19.907 -4.636 1.00 24.53 210 GLY X N 1
ATOM 1727 C CA . GLY A 1 233 ? -12.603 -20.126 -4.620 1.00 24.88 210 GLY X CA 1
ATOM 1728 C C . GLY A 1 233 ? -13.378 -18.856 -4.880 1.00 25.17 210 GLY X C 1
ATOM 1729 O O . GLY A 1 233 ? -14.574 -18.902 -5.134 1.00 25.60 210 GLY X O 1
ATOM 1730 N N . THR A 1 234 ? -12.699 -17.716 -4.811 1.00 24.13 211 THR X N 1
ATOM 1731 C CA . THR A 1 234 ? -13.339 -16.462 -5.139 1.00 23.60 211 THR X CA 1
ATOM 1732 C C . THR A 1 234 ? -13.238 -16.215 -6.627 1.00 24.05 211 THR X C 1
ATOM 1733 O O . THR A 1 234 ? -12.500 -16.887 -7.347 1.00 24.70 211 THR X O 1
ATOM 1737 N N . GLN A 1 235 ? -13.996 -15.236 -7.078 1.00 24.08 212 GLN X N 1
ATOM 1738 C CA . GLN A 1 235 ? -14.030 -14.884 -8.472 1.00 24.77 212 GLN X CA 1
ATOM 1739 C C . GLN A 1 235 ? -13.917 -13.388 -8.545 1.00 24.40 212 GLN X C 1
ATOM 1740 O O . GLN A 1 235 ? -14.352 -12.694 -7.624 1.00 24.69 212 GLN X O 1
ATOM 1746 N N . PRO A 1 236 ? -13.322 -12.879 -9.631 1.00 24.86 213 PRO X N 1
ATOM 1747 C CA . PRO A 1 236 ? -13.206 -11.444 -9.715 1.00 24.85 213 PRO X CA 1
ATOM 1748 C C . PRO A 1 236 ? -14.540 -10.844 -10.105 1.00 25.01 213 PRO X C 1
ATOM 1749 O O . PRO A 1 236 ? -15.142 -11.232 -11.107 1.00 25.70 213 PRO X O 1
ATOM 1753 N N . LEU A 1 237 ? -15.016 -9.924 -9.288 1.00 24.74 214 LEU X N 1
ATOM 1754 C CA . LEU A 1 237 ? -16.147 -9.121 -9.678 1.00 23.96 214 LEU X CA 1
ATOM 1755 C C . LEU A 1 237 ? -15.779 -7.693 -9.324 1.00 23.73 214 LEU X C 1
ATOM 1756 O O . LEU A 1 237 ? -16.267 -7.154 -8.339 1.00 23.55 214 LEU X O 1
ATOM 1761 N N . PRO A 1 238 ? -14.875 -7.087 -10.116 1.00 23.89 215 PRO X N 1
ATOM 1762 C CA . PRO A 1 238 ? -14.444 -5.734 -9.823 1.00 23.45 215 PRO X CA 1
ATOM 1763 C C . PRO A 1 238 ? -15.669 -4.858 -9.703 1.00 23.17 215 PRO X C 1
ATOM 1764 O O . PRO A 1 238 ? -16.531 -4.872 -10.579 1.00 22.62 215 PRO X O 1
ATOM 1768 N N . TYR A 1 239 ? -15.769 -4.148 -8.587 1.00 23.14 216 TYR X N 1
ATOM 1769 C CA . TYR A 1 239 ? -16.990 -3.434 -8.248 1.00 23.43 216 TYR X CA 1
ATOM 1770 C C . TYR A 1 239 ? -17.458 -2.509 -9.365 1.00 23.28 216 TYR X C 1
ATOM 1771 O O . TYR A 1 239 ? -18.655 -2.364 -9.584 1.00 23.39 216 TYR X O 1
ATOM 1780 N N . GLY A 1 240 ? -16.500 -1.901 -10.064 1.00 23.44 217 GLY X N 1
ATOM 1781 C CA . GLY A 1 240 ? -16.782 -0.985 -11.160 1.00 24.78 217 GLY X CA 1
ATOM 1782 C C . GLY A 1 240 ? -17.601 -1.637 -12.253 1.00 24.53 217 GLY X C 1
ATOM 1783 O O . GLY A 1 240 ? -18.366 -0.969 -12.944 1.00 24.98 217 GLY X O 1
ATOM 1784 N N . SER A 1 241 ? -17.457 -2.952 -12.387 1.00 24.61 218 SER X N 1
ATOM 1785 C CA . SER A 1 241 ? -18.213 -3.708 -13.378 1.00 24.99 218 SER X CA 1
ATOM 1786 C C . SER A 1 241 ? -19.701 -3.704 -13.058 1.00 24.45 218 SER X C 1
ATOM 1787 O O . SER A 1 241 ? -20.522 -3.976 -13.918 1.00 23.63 218 SER X O 1
ATOM 1790 N N . LEU A 1 242 ? -20.041 -3.402 -11.813 1.00 24.21 219 LEU X N 1
ATOM 1791 C CA . LEU A 1 242 ? -21.425 -3.465 -11.384 1.00 23.92 219 LEU X CA 1
ATOM 1792 C C . LEU A 1 242 ? -22.032 -2.079 -11.244 1.00 23.95 219 LEU X C 1
ATOM 1793 O O . LEU A 1 242 ? -23.186 -1.930 -10.866 1.00 24.43 219 LEU X O 1
ATOM 1798 N N . LEU A 1 243 ? -21.241 -1.066 -11.562 1.00 23.99 220 LEU X N 1
ATOM 1799 C CA . LEU A 1 243 ? -21.710 0.301 -11.518 1.00 24.61 220 LEU X CA 1
ATOM 1800 C C . LEU A 1 243 ? -21.698 0.847 -12.919 1.00 26.05 220 LEU X C 1
ATOM 1801 O O . LEU A 1 243 ? -20.866 0.446 -13.734 1.00 25.90 220 LEU X O 1
ATOM 1806 N N . ASP A 1 244 ? -22.616 1.757 -13.210 1.00 28.51 221 ASP X N 1
ATOM 1807 C CA . ASP A 1 244 ? -22.544 2.458 -14.474 1.00 31.54 221 ASP X CA 1
ATOM 1808 C C . ASP A 1 244 ? -21.164 3.111 -14.568 1.00 32.83 221 ASP X C 1
ATOM 1809 O O . ASP A 1 244 ? -20.724 3.760 -13.618 1.00 31.63 221 ASP X O 1
ATOM 1814 N N . PRO A 1 245 ? -20.470 2.917 -15.707 1.00 34.84 222 PRO X N 1
ATOM 1815 C CA . PRO A 1 245 ? -19.081 3.350 -15.880 1.00 35.82 222 PRO X CA 1
ATOM 1816 C C . PRO A 1 245 ? -18.839 4.830 -15.591 1.00 36.89 222 PRO X C 1
ATOM 1817 O O . PRO A 1 245 ? -17.810 5.178 -15.009 1.00 38.08 222 PRO X O 1
ATOM 1821 N N . GLU A 1 246 ? -19.769 5.693 -15.985 1.00 36.91 223 GLU X N 1
ATOM 1822 C CA . GLU A 1 246 ? -19.553 7.124 -15.809 1.00 37.42 223 GLU X CA 1
ATOM 1823 C C . GLU A 1 246 ? -20.174 7.669 -14.520 1.00 35.43 223 GLU X C 1
ATOM 1824 O O . GLU A 1 246 ? -19.527 8.408 -13.787 1.00 36.65 223 GLU X O 1
ATOM 1830 N N . THR A 1 247 ? -21.409 7.269 -14.237 1.00 32.65 224 THR X N 1
ATOM 1831 C CA . THR A 1 247 ? -22.171 7.829 -13.125 1.00 30.77 224 THR X CA 1
ATOM 1832 C C . THR A 1 247 ? -21.942 7.055 -11.837 1.00 28.53 224 THR X C 1
ATOM 1833 O O . THR A 1 247 ? -22.271 7.529 -10.756 1.00 28.00 224 THR X O 1
ATOM 1837 N N . LYS A 1 248 ? -21.394 5.851 -11.966 1.00 27.45 225 LYS X N 1
ATOM 1838 C CA . LYS A 1 248 ? -21.144 4.968 -10.827 1.00 26.57 225 LYS X CA 1
ATOM 1839 C C . LYS A 1 248 ? -22.426 4.601 -10.092 1.00 24.54 225 LYS X C 1
ATOM 1840 O O . LYS A 1 248 ? -22.390 4.154 -8.953 1.00 23.18 225 LYS X O 1
ATOM 1846 N N . THR A 1 249 ? -23.565 4.799 -10.743 1.00 23.48 226 THR X N 1
ATOM 1847 C CA . THR A 1 249 ? -24.808 4.362 -10.154 1.00 22.98 226 THR X CA 1
ATOM 1848 C C . THR A 1 249 ? -24.856 2.863 -10.256 1.00 22.55 226 THR X C 1
ATOM 1849 O O . THR A 1 249 ? -24.295 2.263 -11.182 1.00 22.85 226 THR X O 1
ATOM 1853 N N . TYR A 1 250 ? -25.520 2.261 -9.291 1.00 22.01 227 TYR X N 1
ATOM 1854 C CA . TYR A 1 250 ? -25.975 0.917 -9.471 1.00 22.46 227 TYR X CA 1
ATOM 1855 C C . TYR A 1 250 ? -27.023 0.989 -10.540 1.00 23.22 227 TYR X C 1
ATOM 1856 O O . TYR A 1 250 ? -27.863 1.886 -10.516 1.00 22.78 227 TYR X O 1
ATOM 1865 N N . PRO A 1 251 ? -26.963 0.060 -11.496 1.00 24.52 228 PRO X N 1
ATOM 1866 C CA . PRO A 1 251 ? -28.044 -0.060 -12.452 1.00 25.41 228 PRO X CA 1
ATOM 1867 C C . PRO A 1 251 ? -29.331 -0.294 -11.696 1.00 25.94 228 PRO X C 1
ATOM 1868 O O . PRO A 1 251 ? -29.306 -0.730 -10.543 1.00 24.74 228 PRO X O 1
ATOM 1872 N N . GLU A 1 252 ? -30.448 0.012 -12.333 1.00 26.52 229 GLU X N 1
ATOM 1873 C CA . GLU A 1 252 ? -31.739 -0.194 -11.712 1.00 27.98 229 GLU X CA 1
ATOM 1874 C C . GLU A 1 252 ? -31.930 -1.661 -11.393 1.00 26.77 229 GLU X C 1
ATOM 1875 O O . GLU A 1 252 ? -31.425 -2.525 -12.104 1.00 26.50 229 GLU X O 1
ATOM 1881 N N . ALA A 1 253 ? -32.631 -1.930 -10.299 1.00 26.35 230 ALA X N 1
ATOM 1882 C CA . ALA A 1 253 ? -33.032 -3.282 -9.964 1.00 26.83 230 ALA X CA 1
ATOM 1883 C C . ALA A 1 253 ? -33.737 -3.883 -11.171 1.00 27.02 230 ALA X C 1
ATOM 1884 O O . ALA A 1 253 ? -34.343 -3.163 -11.969 1.00 26.26 230 ALA X O 1
ATOM 1886 N N . GLY A 1 254 ? -33.636 -5.196 -11.314 1.00 27.07 231 GLY X N 1
ATOM 1887 C CA . GLY A 1 254 ? -34.282 -5.882 -12.416 1.00 28.19 231 GLY X CA 1
ATOM 1888 C C . GLY A 1 254 ? -33.352 -5.988 -13.596 1.00 29.02 231 GLY X C 1
ATOM 1889 O O . GLY A 1 254 ? -32.158 -6.249 -13.430 1.00 28.58 231 GLY X O 1
ATOM 1890 N N . GLU A 1 255 ? -33.895 -5.777 -14.789 1.00 29.82 232 GLU X N 1
ATOM 1891 C CA . GLU A 1 255 ? -33.157 -6.041 -16.014 1.00 31.74 232 GLU X CA 1
ATOM 1892 C C . GLU A 1 255 ? -31.812 -5.320 -16.053 1.00 30.02 232 GLU X C 1
ATOM 1893 O O . GLU A 1 255 ? -30.816 -5.907 -16.453 1.00 30.40 232 GLU X O 1
ATOM 1899 N N . ALA A 1 256 ? -31.785 -4.058 -15.626 1.00 28.64 233 ALA X N 1
ATOM 1900 C CA . ALA A 1 256 ? -30.574 -3.256 -15.717 1.00 27.33 233 ALA X CA 1
ATOM 1901 C C . ALA A 1 256 ? -29.444 -3.893 -14.918 1.00 26.60 233 ALA X C 1
ATOM 1902 O O . ALA A 1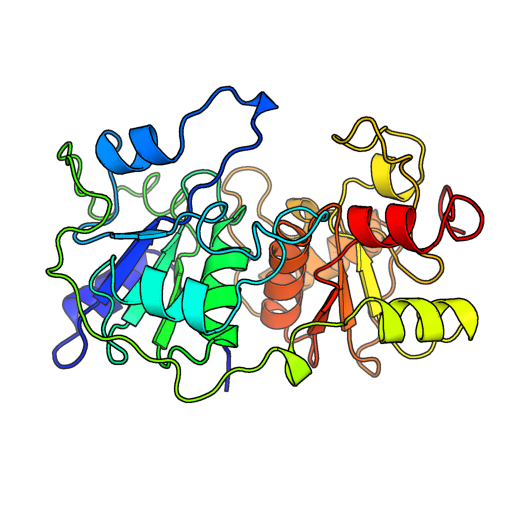 256 ? -28.404 -4.230 -15.479 1.00 26.15 233 ALA X O 1
ATOM 1904 N N . ILE A 1 257 ? -29.666 -4.084 -13.617 1.00 26.63 234 ILE X N 1
ATOM 1905 C CA . ILE A 1 257 ? -28.651 -4.697 -12.764 1.00 25.42 234 ILE X CA 1
ATOM 1906 C C . ILE A 1 257 ? -28.344 -6.117 -13.230 1.00 25.51 234 ILE X C 1
ATOM 1907 O O . ILE A 1 257 ? -27.199 -6.545 -13.190 1.00 24.44 234 ILE X O 1
ATOM 1912 N N . HIS A 1 258 ? -29.362 -6.836 -13.697 1.00 25.90 235 HIS X N 1
ATOM 1913 C CA . HIS A 1 258 ? -29.126 -8.178 -14.219 1.00 26.75 235 HIS X CA 1
ATOM 1914 C C . HIS A 1 258 ? -28.255 -8.137 -15.422 1.00 26.76 235 HIS X C 1
ATOM 1915 O O . HIS A 1 258 ? -27.304 -8.905 -15.506 1.00 27.57 235 HIS X O 1
ATOM 1922 N N . ALA A 1 259 ? -28.547 -7.219 -16.345 1.00 26.82 236 ALA X N 1
ATOM 1923 C CA . ALA A 1 259 ? -27.730 -7.051 -17.540 1.00 26.57 236 ALA X CA 1
ATOM 1924 C C . ALA A 1 259 ? -26.314 -6.699 -17.123 1.00 26.46 236 ALA X C 1
ATOM 1925 O O . ALA A 1 259 ? -25.350 -7.281 -17.603 1.00 26.13 236 ALA X O 1
ATOM 1927 N N . THR A 1 260 ? -26.197 -5.753 -16.200 1.00 26.36 237 THR X N 1
ATOM 1928 C CA . THR A 1 260 ? -24.896 -5.370 -15.691 1.00 26.25 237 THR X CA 1
ATOM 1929 C C . THR A 1 260 ? -24.212 -6.543 -14.998 1.00 25.70 237 THR X C 1
ATOM 1930 O O . THR A 1 260 ? -23.054 -6.849 -15.291 1.00 25.88 237 THR X O 1
ATOM 1934 N N . LEU A 1 261 ? -24.932 -7.207 -14.101 1.00 26.46 238 LEU X N 1
ATOM 1935 C CA . LEU A 1 261 ? -24.380 -8.344 -13.384 1.00 27.02 238 LEU X CA 1
ATOM 1936 C C . LEU A 1 261 ? -23.957 -9.454 -14.339 1.00 28.28 238 LEU X C 1
ATOM 1937 O O . LEU A 1 261 ? -22.810 -9.887 -14.304 1.00 27.48 238 LEU X O 1
ATOM 1942 N N . GLU A 1 262 ? -24.872 -9.901 -15.196 1.00 29.98 239 GLU X N 1
ATOM 1943 C CA . GLU A 1 262 ? -24.542 -10.973 -16.135 1.00 31.90 239 GLU X CA 1
ATOM 1944 C C . GLU A 1 262 ? -23.376 -10.580 -17.041 1.00 31.07 239 GLU X C 1
ATOM 1945 O O . GLU A 1 262 ? -22.545 -11.419 -17.367 1.00 31.77 239 GLU X O 1
ATOM 1951 N N . LYS A 1 263 ? -23.312 -9.305 -17.423 1.00 31.34 240 LYS X N 1
ATOM 1952 C CA . LYS A 1 263 ? -22.214 -8.794 -18.237 1.00 31.81 240 LYS X CA 1
ATOM 1953 C C . LYS A 1 263 ? -20.915 -8.869 -17.449 1.00 31.43 240 LYS X C 1
ATOM 1954 O O . LYS A 1 263 ? -19.895 -9.316 -17.965 1.00 29.98 240 LYS X O 1
ATOM 1960 N N . ALA A 1 264 ? -20.965 -8.442 -16.190 1.00 30.86 241 ALA X N 1
ATOM 1961 C CA . ALA A 1 264 ? -19.809 -8.526 -15.312 1.00 30.15 241 ALA X CA 1
ATOM 1962 C C . ALA A 1 264 ? -19.385 -9.976 -15.157 1.00 29.97 241 ALA X C 1
ATOM 1963 O O . ALA A 1 264 ? -18.205 -10.300 -15.272 1.00 30.01 241 ALA X O 1
ATOM 1965 N N . LEU A 1 265 ? -20.357 -10.849 -14.913 1.00 30.42 242 LEU X N 1
ATOM 1966 C CA . LEU A 1 265 ? -20.078 -12.277 -14.781 1.00 31.26 242 LEU X CA 1
ATOM 1967 C C . LEU A 1 265 ? -19.503 -12.841 -16.073 1.00 32.35 242 LEU X C 1
ATOM 1968 O O . LEU A 1 265 ? -18.594 -13.660 -16.034 1.00 32.32 242 LEU X O 1
ATOM 1973 N N . LYS A 1 266 ? -20.022 -12.384 -17.211 1.00 33.53 243 LYS X N 1
ATOM 1974 C CA . LYS A 1 266 ? -19.498 -12.796 -18.514 1.00 35.88 243 LYS X CA 1
ATOM 1975 C C . LYS A 1 266 ? -18.083 -12.254 -18.719 1.00 35.34 243 LYS X C 1
ATOM 1976 O O . LYS A 1 266 ? -17.157 -13.015 -19.009 1.00 36.00 243 LYS X O 1
ATOM 1982 N N . ASP A 1 267 ? -17.930 -10.940 -18.554 1.00 35.31 244 ASP X N 1
ATOM 1983 C CA . ASP A 1 267 ? -16.659 -10.253 -18.767 1.00 34.91 244 ASP X CA 1
ATOM 1984 C C . ASP A 1 267 ? -15.537 -10.850 -17.939 1.00 34.50 244 ASP X C 1
ATOM 1985 O O . ASP A 1 267 ? -14.423 -11.029 -18.427 1.00 34.26 244 ASP X O 1
ATOM 1990 N N . PHE A 1 268 ? -15.843 -11.155 -16.684 1.00 34.07 245 PHE X N 1
ATOM 1991 C CA . PHE A 1 268 ? -14.838 -11.656 -15.765 1.00 34.35 245 PHE X CA 1
ATOM 1992 C C . PHE A 1 268 ? -14.911 -13.161 -15.616 1.00 35.09 245 PHE X C 1
ATOM 1993 O O . PHE A 1 268 ? -14.319 -13.730 -14.699 1.00 36.15 245 PHE X O 1
ATOM 2001 N N . HIS A 1 269 ? -15.618 -13.795 -16.551 1.00 36.18 246 HIS X N 1
ATOM 2002 C CA . HIS A 1 269 ? -15.779 -15.247 -16.591 1.00 37.82 246 HIS X CA 1
ATOM 2003 C C . HIS A 1 269 ? -16.080 -15.756 -15.222 1.00 36.73 246 HIS X C 1
ATOM 2004 O O . HIS A 1 269 ? -15.348 -16.568 -14.656 1.00 37.61 246 HIS X O 1
ATOM 2011 N N . CYS A 1 270 ? -17.170 -15.242 -14.674 1.00 34.90 247 CYS X N 1
ATOM 2012 C CA . CYS A 1 270 ? -17.596 -15.583 -13.338 1.00 34.30 247 CYS X CA 1
ATOM 2013 C C . CYS A 1 270 ? -18.897 -16.325 -13.374 1.00 33.89 247 CYS X C 1
ATOM 2014 O O . CYS A 1 270 ? -19.697 -16.172 -14.295 1.00 34.40 247 CYS X O 1
ATOM 2017 N N . THR A 1 271 ? -19.095 -17.132 -12.347 1.00 32.84 248 THR X N 1
ATOM 2018 C CA . THR A 1 271 ? -20.345 -17.811 -12.149 1.00 32.99 248 THR X CA 1
ATOM 2019 C C . THR A 1 271 ? -20.988 -17.202 -10.923 1.00 32.54 248 THR X C 1
ATOM 2020 O O . THR A 1 271 ? -20.325 -16.920 -9.918 1.00 30.67 248 THR X O 1
ATOM 2024 N N . LEU A 1 272 ? -22.280 -16.962 -11.029 1.00 32.07 249 LEU X N 1
ATOM 2025 C CA . LEU A 1 272 ? -23.061 -16.668 -9.865 1.00 32.64 249 LEU X CA 1
ATOM 2026 C C . LEU A 1 272 ? -24.148 -17.715 -9.834 1.00 33.43 249 LEU X C 1
ATOM 2027 O O . LEU A 1 272 ? -25.109 -17.660 -10.598 1.00 34.44 249 LEU X O 1
ATOM 2032 N N . ASP A 1 273 ? -23.956 -18.691 -8.963 1.00 34.24 250 ASP X N 1
ATOM 2033 C CA . ASP A 1 273 ? -24.899 -19.771 -8.804 1.00 35.68 250 ASP X CA 1
ATOM 2034 C C . ASP A 1 273 ? -26.018 -19.261 -7.916 1.00 35.59 250 ASP X C 1
ATOM 2035 O O . ASP A 1 273 ? -25.775 -18.910 -6.759 1.00 34.58 250 ASP X O 1
ATOM 2040 N N . PRO A 1 274 ? -27.250 -19.198 -8.459 1.00 36.76 251 PRO X N 1
ATOM 2041 C CA . PRO A 1 274 ? -28.392 -18.716 -7.686 1.00 37.28 251 PRO X CA 1
ATOM 2042 C C . PRO A 1 274 ? -28.710 -19.600 -6.479 1.00 37.24 251 PRO X C 1
ATOM 2043 O O . PRO A 1 274 ? -29.414 -19.160 -5.576 1.00 38.48 251 PRO X O 1
ATOM 2047 N N . SER A 1 275 ? -28.189 -20.825 -6.470 1.00 36.63 252 SER X N 1
ATOM 2048 C CA . SER A 1 275 ? -28.428 -21.755 -5.368 1.00 36.76 252 SER X CA 1
ATOM 2049 C C . SER A 1 275 ? -27.412 -21.585 -4.240 1.00 35.38 252 SER X C 1
ATOM 2050 O O . SER A 1 275 ? -27.614 -22.087 -3.136 1.00 35.73 252 SER X O 1
ATOM 2053 N N . LYS A 1 276 ? -26.324 -20.873 -4.521 1.00 33.51 253 LYS X N 1
ATOM 2054 C CA . LYS A 1 276 ? -25.280 -20.655 -3.527 1.00 31.86 253 LYS X CA 1
ATOM 2055 C C . LYS A 1 276 ? -25.429 -19.293 -2.880 1.00 30.08 253 LYS X C 1
ATOM 2056 O O . LYS A 1 276 ? -25.758 -18.320 -3.562 1.00 29.39 253 LYS X O 1
ATOM 2062 N N . PRO A 1 277 ? -25.192 -19.216 -1.559 1.00 28.18 254 PRO X N 1
ATOM 2063 C CA . PRO A 1 277 ? -25.075 -17.900 -0.963 1.00 27.20 254 PRO X CA 1
ATOM 2064 C C . PRO A 1 277 ? -23.836 -17.235 -1.532 1.00 25.76 254 PRO X C 1
ATOM 2065 O O . PRO A 1 277 ? -23.045 -17.872 -2.233 1.00 24.52 254 PRO X O 1
ATOM 2069 N N . THR A 1 278 ? -23.674 -15.956 -1.257 1.00 25.08 255 THR X N 1
ATOM 2070 C CA . THR A 1 278 ? -22.599 -15.230 -1.878 1.00 24.31 255 THR X CA 1
ATOM 2071 C C . THR A 1 278 ? -21.750 -14.558 -0.836 1.00 23.19 255 THR X C 1
ATOM 2072 O O . THR A 1 278 ? -22.238 -14.091 0.187 1.00 22.84 255 THR X O 1
ATOM 2076 N N . ILE A 1 279 ? -20.456 -14.563 -1.087 1.00 22.83 256 ILE X N 1
ATOM 2077 C CA . ILE A 1 279 ? -19.551 -13.820 -0.269 1.00 22.76 256 ILE X CA 1
ATOM 2078 C C . ILE A 1 279 ? -18.901 -12.807 -1.167 1.00 22.17 256 ILE X C 1
ATOM 2079 O O . ILE A 1 279 ? -18.438 -13.124 -2.257 1.00 22.93 256 ILE X O 1
ATOM 2084 N N . CYS A 1 280 ? -18.928 -11.570 -0.714 1.00 21.73 257 CYS X N 1
ATOM 2085 C CA . CYS A 1 280 ? -18.197 -10.531 -1.371 1.00 22.66 257 CYS X CA 1
ATOM 2086 C C . CYS A 1 280 ? -17.048 -10.137 -0.502 1.00 22.65 257 CYS X C 1
ATOM 2087 O O . CYS A 1 280 ? -17.152 -10.084 0.718 1.00 22.45 257 CYS X O 1
ATOM 2090 N N . SER A 1 281 ? -15.936 -9.890 -1.157 1.00 23.54 258 SER X N 1
ATOM 2091 C CA . SER A 1 281 ? -14.759 -9.421 -0.498 1.00 25.01 258 SER X CA 1
ATOM 2092 C C . SER A 1 281 ? -14.156 -8.433 -1.465 1.00 25.51 258 SER X C 1
ATOM 2093 O O . SER A 1 281 ? -14.621 -8.286 -2.594 1.00 24.80 258 SER X O 1
ATOM 2096 N N . CYS A 1 282 ? -13.134 -7.737 -1.012 1.00 26.49 259 CYS X N 1
ATOM 2097 C CA . CYS A 1 282 ? -12.309 -6.960 -1.906 1.00 27.43 259 CYS X CA 1
ATOM 2098 C C . CYS A 1 282 ? -10.992 -6.891 -1.198 1.00 27.60 259 CYS X C 1
ATOM 2099 O O . CYS A 1 282 ? -10.568 -7.882 -0.606 1.00 28.67 259 CYS X O 1
ATOM 2102 N N . GLY A 1 283 ? -10.355 -5.731 -1.234 1.00 27.24 260 GLY X N 1
ATOM 2103 C CA . GLY A 1 283 ? -9.082 -5.554 -0.571 1.00 27.74 260 GLY X CA 1
ATOM 2104 C C . GLY A 1 283 ? -9.302 -5.332 0.902 1.00 28.25 260 GLY X C 1
ATOM 2105 O O . GLY A 1 283 ? -8.574 -5.869 1.735 1.00 27.18 260 GLY X O 1
ATOM 2106 N N . THR A 1 284 ? -10.342 -4.563 1.214 1.00 29.29 261 THR X N 1
ATOM 2107 C CA . THR A 1 284 ? -10.517 -4.002 2.544 1.00 30.98 261 THR X CA 1
ATOM 2108 C C . THR A 1 284 ? -11.942 -4.144 3.069 1.00 31.17 261 THR X C 1
ATOM 2109 O O . THR A 1 284 ? -12.208 -3.849 4.232 1.00 31.70 261 THR X O 1
ATOM 2113 N N . GLY A 1 285 ? -12.859 -4.577 2.209 1.00 30.57 262 GLY X N 1
ATOM 2114 C CA . GLY A 1 285 ? -14.254 -4.738 2.597 1.00 29.73 262 GLY X CA 1
ATOM 2115 C C . GLY A 1 285 ? -15.151 -3.586 2.188 1.00 29.61 262 GLY X C 1
ATOM 2116 O O . GLY A 1 285 ? -16.373 -3.687 2.314 1.00 29.90 262 GLY X O 1
ATOM 2117 N N . VAL A 1 286 ? -14.566 -2.488 1.706 1.00 28.01 263 VAL X N 1
ATOM 2118 C CA A VAL A 1 286 ? -15.364 -1.334 1.283 0.48 26.90 263 VAL X CA 1
ATOM 2119 C CA B VAL A 1 286 ? -15.371 -1.339 1.282 0.52 27.32 263 VAL X CA 1
ATOM 2120 C C . VAL A 1 286 ? -16.000 -1.566 -0.092 1.00 26.24 263 VAL X C 1
ATOM 2121 O O . VAL A 1 286 ? -17.217 -1.513 -0.230 1.00 25.40 263 VAL X O 1
ATOM 2128 N N . SER A 1 287 ? -15.174 -1.845 -1.096 1.00 25.03 264 SER X N 1
ATOM 2129 C CA . SER A 1 287 ? -15.678 -2.066 -2.438 1.00 23.74 264 SER X CA 1
ATOM 2130 C C . SER A 1 287 ? -16.412 -3.395 -2.527 1.00 22.69 264 SER X C 1
ATOM 2131 O O . SER A 1 287 ? -17.236 -3.597 -3.414 1.00 21.83 264 SER X O 1
ATOM 2134 N N . GLY A 1 288 ? -16.102 -4.305 -1.607 1.00 21.90 265 GLY X N 1
ATOM 2135 C CA . GLY A 1 288 ? -16.829 -5.559 -1.506 1.00 20.80 265 GLY X CA 1
ATOM 2136 C C . GLY A 1 288 ? -18.310 -5.305 -1.296 1.00 19.77 265 GLY X C 1
ATOM 2137 O O . GLY A 1 288 ? -19.148 -6.034 -1.808 1.00 19.72 265 GLY X O 1
ATOM 2138 N N . VAL A 1 289 ? -18.635 -4.264 -0.542 1.00 19.10 266 VAL X N 1
ATOM 2139 C CA . VAL A 1 289 ? -20.026 -3.943 -0.300 1.00 19.12 266 VAL X CA 1
ATOM 2140 C C . VAL A 1 289 ? -20.657 -3.353 -1.549 1.00 18.58 266 VAL X C 1
ATOM 2141 O O . VAL A 1 289 ? -21.852 -3.495 -1.769 1.00 18.14 266 VAL X O 1
ATOM 2145 N N . ILE A 1 290 ? -19.842 -2.703 -2.368 1.00 18.49 267 ILE X N 1
ATOM 2146 C CA . ILE A 1 290 ? -20.334 -2.174 -3.622 1.00 18.49 267 ILE X CA 1
ATOM 2147 C C . ILE A 1 290 ? -20.928 -3.322 -4.419 1.00 18.58 267 ILE X C 1
ATOM 2148 O O . ILE A 1 290 ? -22.072 -3.247 -4.865 1.00 18.59 267 ILE X O 1
ATOM 2153 N N . ILE A 1 291 ? -20.164 -4.398 -4.568 1.00 18.57 268 ILE X N 1
ATOM 2154 C CA . ILE A 1 291 ? -20.652 -5.519 -5.354 1.00 18.81 268 ILE X CA 1
ATOM 2155 C C . ILE A 1 291 ? -21.689 -6.300 -4.601 1.00 18.93 268 ILE X C 1
ATOM 2156 O O . ILE A 1 291 ? -22.642 -6.776 -5.190 1.00 19.33 268 ILE X O 1
ATOM 2161 N N . LYS A 1 292 ? -21.505 -6.410 -3.291 1.00 19.32 269 LYS X N 1
ATOM 2162 C CA . LYS A 1 292 ? -22.477 -7.069 -2.453 1.00 19.80 269 LYS X CA 1
ATOM 2163 C C . LYS A 1 292 ? -23.835 -6.415 -2.682 1.00 19.43 269 LYS X C 1
ATOM 2164 O O . LYS A 1 292 ? -24.839 -7.087 -2.884 1.00 19.65 269 LYS X O 1
ATOM 2170 N N . THR A 1 293 ? -23.833 -5.091 -2.669 1.00 19.25 270 THR X N 1
ATOM 2171 C CA . THR A 1 293 ? -25.034 -4.306 -2.847 1.00 19.73 270 THR X CA 1
ATOM 2172 C C . THR A 1 293 ? -25.604 -4.501 -4.236 1.00 19.28 270 THR X C 1
ATOM 2173 O O . THR A 1 293 ? -26.815 -4.659 -4.386 1.00 19.51 270 THR X O 1
ATOM 2177 N N . ALA A 1 294 ? -24.727 -4.510 -5.236 1.00 19.52 271 ALA X N 1
ATOM 2178 C CA . ALA A 1 294 ? -25.128 -4.774 -6.614 1.00 20.08 271 ALA X CA 1
ATOM 2179 C C . ALA A 1 294 ? -25.767 -6.149 -6.730 1.00 20.82 271 ALA X C 1
ATOM 2180 O O . ALA A 1 294 ? -26.790 -6.305 -7.389 1.00 20.93 271 ALA X O 1
ATOM 2182 N N . LEU A 1 295 ? -25.163 -7.133 -6.069 1.00 21.00 272 LEU X N 1
ATOM 2183 C CA . LEU A 1 295 ? -25.682 -8.494 -6.081 1.00 21.92 272 LEU X CA 1
ATOM 2184 C C . LEU A 1 295 ? -27.047 -8.560 -5.426 1.00 22.35 272 LEU X C 1
ATOM 2185 O O . LEU A 1 295 ? -27.984 -9.124 -5.981 1.00 22.63 272 LEU X O 1
ATOM 2190 N N . GLU A 1 296 ? -27.163 -7.961 -4.250 1.00 22.68 273 GLU X N 1
ATOM 2191 C CA . GLU A 1 296 ? -28.440 -7.915 -3.567 1.00 23.70 273 GLU X CA 1
ATOM 2192 C C . GLU A 1 296 ? -29.458 -7.145 -4.382 1.00 23.45 273 GLU X C 1
ATOM 2193 O O . GLU A 1 296 ? -30.630 -7.513 -4.433 1.00 22.78 273 GLU X O 1
ATOM 2199 N N . LEU A 1 297 ? -28.993 -6.083 -5.025 1.00 23.12 274 LEU X N 1
ATOM 2200 C CA . LEU A 1 297 ? -29.807 -5.330 -5.953 1.00 24.04 274 LEU X CA 1
ATOM 2201 C C . LEU A 1 297 ? -30.309 -6.242 -7.057 1.00 23.80 274 LEU X C 1
ATOM 2202 O O . LEU A 1 297 ? -31.473 -6.180 -7.427 1.00 24.16 274 LEU X O 1
ATOM 2207 N N . ALA A 1 298 ? -29.416 -7.094 -7.556 1.00 24.18 275 ALA X N 1
ATOM 2208 C CA . ALA A 1 298 ? -29.734 -8.069 -8.590 1.00 24.07 275 ALA X CA 1
ATOM 2209 C C . ALA A 1 298 ? -30.581 -9.210 -8.045 1.00 24.04 275 ALA X C 1
ATOM 2210 O O . ALA A 1 298 ? -30.950 -10.118 -8.780 1.00 24.47 275 ALA X O 1
ATOM 2212 N N . GLY A 1 299 ? -30.887 -9.151 -6.755 1.00 23.96 276 GLY X N 1
ATOM 2213 C CA . GLY A 1 299 ? -31.708 -10.157 -6.111 1.00 25.38 276 GLY X CA 1
ATOM 2214 C C . GLY A 1 299 ? -30.908 -11.387 -5.742 1.00 26.18 276 GLY X C 1
ATOM 2215 O O . GLY A 1 299 ? -31.476 -12.422 -5.425 1.00 26.78 276 GLY X O 1
ATOM 2216 N N . VAL A 1 300 ? -29.584 -11.282 -5.795 1.00 26.38 277 VAL X N 1
ATOM 2217 C CA . VAL A 1 300 ? -28.733 -12.358 -5.309 1.00 26.09 277 VAL X CA 1
ATOM 2218 C C . VAL A 1 300 ? -28.934 -12.429 -3.800 1.00 26.04 277 VAL X C 1
ATOM 2219 O O . VAL A 1 300 ? -28.719 -11.447 -3.095 1.00 25.74 277 VAL X O 1
ATOM 2223 N N . PRO A 1 301 ? -29.392 -13.585 -3.307 1.00 27.01 278 PRO X N 1
ATOM 2224 C CA . PRO A 1 301 ? -29.677 -13.686 -1.887 1.00 27.33 278 PRO X CA 1
ATOM 2225 C C . PRO A 1 301 ? -28.444 -14.031 -1.081 1.00 26.65 278 PRO X C 1
ATOM 2226 O O . PRO A 1 301 ? -27.447 -14.491 -1.636 1.00 26.77 278 PRO X O 1
ATOM 2230 N N . ASN A 1 302 ? -28.533 -13.800 0.225 1.00 26.65 279 ASN X N 1
ATOM 2231 C CA . ASN A 1 302 ? -27.542 -14.269 1.178 1.00 26.76 279 ASN X CA 1
ATOM 2232 C C . ASN A 1 302 ? -26.151 -13.917 0.717 1.00 25.84 279 ASN X C 1
ATOM 2233 O O . ASN A 1 302 ? -25.270 -14.770 0.577 1.00 25.26 279 ASN X O 1
ATOM 2238 N N . VAL A 1 303 ? -25.987 -12.634 0.444 1.00 24.50 280 VAL X N 1
ATOM 2239 C CA . VAL A 1 303 ? -24.702 -12.113 0.092 1.00 23.70 280 VAL X CA 1
ATOM 2240 C C . VAL A 1 303 ? -24.135 -11.604 1.386 1.00 23.41 280 VAL X C 1
ATOM 2241 O O . VAL A 1 303 ? -24.769 -10.838 2.100 1.00 24.54 280 VAL X O 1
ATOM 2245 N N . ARG A 1 304 ? -22.949 -12.078 1.709 1.00 22.99 281 ARG X N 1
ATOM 2246 C CA . ARG A 1 304 ? -22.265 -11.573 2.860 1.00 23.11 281 ARG X CA 1
ATOM 2247 C C . ARG A 1 304 ? -20.993 -10.930 2.407 1.00 22.35 281 ARG X C 1
ATOM 2248 O O . ARG A 1 304 ? -20.503 -11.183 1.307 1.00 22.46 281 ARG X O 1
ATOM 2256 N N . LEU A 1 305 ? -20.483 -10.057 3.249 1.00 21.99 282 LEU X N 1
ATOM 2257 C CA . LEU A 1 305 ? -19.230 -9.432 2.978 1.00 21.27 282 LEU X CA 1
ATOM 2258 C C . LEU A 1 305 ? -18.191 -10.104 3.827 1.00 21.49 282 LEU X C 1
ATOM 2259 O O . LEU A 1 305 ? -18.322 -10.171 5.049 1.00 21.78 282 LEU X O 1
ATOM 2264 N N . TYR A 1 306 ? -17.158 -10.605 3.173 1.00 21.24 283 TYR X N 1
ATOM 2265 C CA . TYR A 1 306 ? -15.969 -10.980 3.878 1.00 21.92 283 TYR X CA 1
ATOM 2266 C C . TYR A 1 306 ? -15.289 -9.660 4.187 1.00 21.70 283 TYR X C 1
ATOM 2267 O O . TYR A 1 306 ? -14.575 -9.102 3.365 1.00 21.17 283 TYR X O 1
ATOM 2276 N N . ASP A 1 307 ? -15.544 -9.161 5.386 1.00 21.79 284 ASP X N 1
ATOM 2277 C CA . ASP A 1 307 ? -15.118 -7.830 5.737 1.00 22.44 284 ASP X CA 1
ATOM 2278 C C . ASP A 1 307 ? -13.603 -7.748 5.762 1.00 22.79 284 ASP X C 1
ATOM 2279 O O . ASP A 1 307 ? -13.023 -6.845 5.167 1.00 22.71 284 ASP X O 1
ATOM 2284 N N . GLY A 1 308 ? -12.969 -8.716 6.422 1.00 23.36 285 GLY X N 1
ATOM 2285 C CA . GLY A 1 308 ? -11.513 -8.773 6.489 1.00 23.08 285 GLY X CA 1
ATOM 2286 C C . GLY A 1 308 ? -10.945 -8.619 5.102 1.00 23.01 285 GLY X C 1
ATOM 2287 O O . GLY A 1 308 ? -9.937 -7.938 4.890 1.00 22.96 285 GLY X O 1
ATOM 2288 N N . SER A 1 309 ? -11.628 -9.248 4.150 1.00 23.22 286 SER X N 1
ATOM 2289 C CA . SER A 1 309 ? -11.289 -9.149 2.745 1.00 23.18 286 SER X CA 1
ATOM 2290 C C . SER A 1 309 ? -9.849 -9.562 2.491 1.00 23.57 286 SER X C 1
ATOM 2291 O O . SER A 1 309 ? -9.206 -10.202 3.335 1.00 22.76 286 SER X O 1
ATOM 2294 N N . TRP A 1 310 ? -9.349 -9.177 1.329 1.00 23.72 287 TRP X N 1
ATOM 2295 C CA . TRP A 1 310 ? -8.071 -9.644 0.858 1.00 24.43 287 TRP X CA 1
ATOM 2296 C C . TRP A 1 310 ? -6.962 -9.341 1.814 1.00 24.70 287 TRP X C 1
ATOM 2297 O O . TRP A 1 310 ? -6.109 -10.186 2.070 1.00 24.76 287 TRP X O 1
ATOM 2308 N N . THR A 1 311 ? -6.982 -8.133 2.362 1.00 24.99 288 THR X N 1
ATOM 2309 C CA . THR A 1 311 ? -5.947 -7.696 3.284 1.00 26.22 288 THR X CA 1
ATOM 2310 C C . THR A 1 311 ? -5.840 -8.626 4.475 1.00 25.87 288 THR X C 1
ATOM 2311 O O . THR A 1 311 ? -4.771 -9.169 4.755 1.00 25.76 288 THR X O 1
ATOM 2315 N N . GLU A 1 312 ? -6.953 -8.813 5.170 1.00 25.71 289 GLU X N 1
ATOM 2316 C CA . GLU A 1 312 ? -6.959 -9.714 6.294 1.00 26.21 289 GLU X CA 1
ATOM 2317 C C . GLU A 1 312 ? -6.633 -11.111 5.820 1.00 26.50 289 GLU X C 1
ATOM 2318 O O . GLU A 1 312 ? -5.883 -11.830 6.473 1.00 26.10 289 GLU X O 1
ATOM 2324 N N . TRP A 1 313 ? -7.200 -11.488 4.679 1.00 25.91 290 TRP X N 1
ATOM 2325 C CA . TRP A 1 313 ? -6.961 -12.802 4.128 1.00 26.40 290 TRP X CA 1
ATOM 2326 C C . TRP A 1 313 ? -5.495 -13.088 4.035 1.00 26.92 290 TRP X C 1
ATOM 2327 O O . TRP A 1 313 ? -5.020 -14.087 4.564 1.00 26.68 290 TRP X O 1
ATOM 2338 N N . VAL A 1 314 ? -4.777 -12.210 3.346 1.00 27.60 291 VAL X N 1
ATOM 2339 C CA . VAL A 1 314 ? -3.343 -12.354 3.154 1.00 29.43 291 VAL X CA 1
ATOM 2340 C C . VAL A 1 314 ? -2.613 -12.355 4.482 1.00 30.43 291 VAL X C 1
ATOM 2341 O O . VAL A 1 314 ? -1.821 -13.259 4.761 1.00 31.65 291 VAL X O 1
ATOM 2345 N N . LEU A 1 315 ? -2.901 -11.350 5.300 1.00 30.57 292 LEU X N 1
ATOM 2346 C CA . LEU A 1 315 ? -2.213 -11.178 6.573 1.00 31.07 292 LEU X CA 1
ATOM 2347 C C . LEU A 1 315 ? -2.406 -12.361 7.505 1.00 31.03 292 LEU X C 1
ATOM 2348 O O . LEU A 1 315 ? -1.484 -12.748 8.214 1.00 31.46 292 LEU X O 1
ATOM 2353 N N . LYS A 1 316 ? -3.598 -12.945 7.488 1.00 30.19 293 LYS X N 1
ATOM 2354 C CA . LYS A 1 316 ? -3.889 -14.070 8.360 1.00 31.01 293 LYS X CA 1
ATOM 2355 C C . LYS A 1 316 ? -3.510 -15.415 7.745 1.00 31.05 293 LYS X C 1
ATOM 2356 O O . LYS A 1 316 ? -3.156 -16.346 8.464 1.00 30.93 293 LYS X O 1
ATOM 2362 N N . SER A 1 317 ? -3.582 -15.512 6.420 1.00 31.65 294 SER X N 1
ATOM 2363 C CA . SER A 1 317 ? -3.425 -16.794 5.731 1.00 32.20 294 SER X CA 1
ATOM 2364 C C . SER A 1 317 ? -2.021 -17.019 5.210 1.00 33.58 294 SER X C 1
ATOM 2365 O O . SER A 1 317 ? -1.570 -18.158 5.098 1.00 34.01 294 SER X O 1
ATOM 2368 N N . GLY A 1 318 ? -1.343 -15.931 4.873 1.00 34.41 295 GLY X N 1
ATOM 2369 C CA . GLY A 1 318 ? -0.033 -16.016 4.260 1.00 35.91 295 GLY X CA 1
ATOM 2370 C C . GLY A 1 318 ? -0.127 -16.348 2.786 1.00 36.61 295 GLY X C 1
ATOM 2371 O O . GLY A 1 318 ? -1.220 -16.612 2.272 1.00 35.46 295 GLY X O 1
ATOM 2372 N N . PRO A 1 319 ? 1.030 -16.368 2.104 1.00 37.81 296 PRO X N 1
ATOM 2373 C CA . PRO A 1 319 ? 1.157 -16.518 0.653 1.00 37.81 296 PRO X CA 1
ATOM 2374 C C . PRO A 1 319 ? 0.639 -17.846 0.110 1.00 37.31 296 PRO X C 1
ATOM 2375 O O . PRO A 1 319 ? 0.360 -17.952 -1.087 1.00 36.86 296 PRO X O 1
ATOM 2379 N N . GLU A 1 320 ? 0.529 -18.849 0.977 1.00 36.78 297 GLU X N 1
ATOM 2380 C CA . GLU A 1 320 ? 0.065 -20.169 0.575 1.00 37.81 297 GLU X CA 1
ATOM 2381 C C . GLU A 1 320 ? -1.383 -20.092 0.113 1.00 36.85 297 GLU X C 1
ATOM 2382 O O . GLU A 1 320 ? -1.809 -20.824 -0.780 1.00 37.69 297 GLU X O 1
ATOM 2388 N N . TRP A 1 321 ? -2.130 -19.183 0.727 1.00 34.41 298 TRP X N 1
ATOM 2389 C CA . TRP A 1 321 ? -3.553 -19.065 0.482 1.00 32.29 298 TRP X CA 1
ATOM 2390 C C . TRP A 1 321 ? -3.867 -17.953 -0.456 1.00 31.29 298 TRP X C 1
ATOM 2391 O O . TRP A 1 321 ? -4.964 -17.401 -0.450 1.00 29.71 298 TRP X O 1
ATOM 2402 N N . ILE A 1 322 ? -2.885 -17.631 -1.283 1.00 30.54 299 ILE X N 1
ATOM 2403 C CA . ILE A 1 322 ? -3.038 -16.624 -2.296 1.00 30.64 299 ILE X CA 1
ATOM 2404 C C . ILE A 1 322 ? -3.062 -17.336 -3.627 1.00 31.19 299 ILE X C 1
ATOM 2405 O O . ILE A 1 322 ? -2.070 -17.936 -4.043 1.00 31.32 299 ILE X O 1
ATOM 2410 N N . ALA A 1 323 ? -4.217 -17.298 -4.273 1.00 30.81 300 ALA X N 1
ATOM 2411 C CA . ALA A 1 323 ? -4.340 -17.827 -5.610 1.00 31.62 300 ALA X CA 1
ATOM 2412 C C . ALA A 1 323 ? -4.057 -16.706 -6.595 1.00 32.50 300 ALA X C 1
ATOM 2413 O O . ALA A 1 323 ? -4.405 -15.551 -6.354 1.00 32.16 300 ALA X O 1
ATOM 2415 N N . GLU A 1 324 ? -3.392 -17.051 -7.688 1.00 33.67 301 GLU X N 1
ATOM 2416 C CA . GLU A 1 324 ? -3.113 -16.101 -8.746 1.00 35.35 301 GLU X CA 1
ATOM 2417 C C . GLU A 1 324 ? -4.014 -16.388 -9.926 1.00 35.10 301 GLU X C 1
ATOM 2418 O O . GLU A 1 324 ? -4.703 -17.411 -9.960 1.00 34.37 301 GLU X O 1
ATOM 2424 N N . ASN A 1 325 ? -3.983 -15.480 -10.897 1.00 36.13 302 ASN X N 1
ATOM 2425 C CA . ASN A 1 325 ? -4.747 -15.609 -12.128 1.00 38.11 302 ASN X CA 1
ATOM 2426 C C . ASN A 1 325 ? -6.190 -15.981 -11.813 1.00 38.46 302 ASN X C 1
ATOM 2427 O O . ASN A 1 325 ? -6.868 -15.230 -11.115 1.00 38.37 302 ASN X O 1
ATOM 2432 N N . ARG A 1 326 ? -6.643 -17.139 -12.281 1.00 40.00 303 ARG X N 1
ATOM 2433 C CA . ARG A 1 326 ? -8.015 -17.579 -12.028 1.00 42.21 303 ARG X CA 1
ATOM 2434 C C . ARG A 1 326 ? -8.084 -18.891 -11.257 1.00 44.30 303 ARG X C 1
ATOM 2435 O O . ARG A 1 326 ? -9.084 -19.606 -11.326 1.00 46.50 303 ARG X O 1
ATOM 2443 N N . ASP A 1 327 ? -7.026 -19.187 -10.507 1.00 45.80 304 ASP X N 1
ATOM 2444 C CA . ASP A 1 327 ? -6.901 -20.458 -9.797 1.00 47.39 304 ASP X CA 1
ATOM 2445 C C . ASP A 1 327 ? -7.790 -20.545 -8.562 1.00 47.17 304 ASP X C 1
ATOM 2446 O O . ASP A 1 327 ? -8.215 -19.529 -8.021 1.00 45.95 304 ASP X O 1
#

Radius of gyration: 18.17 Å; Cα contacts (8 Å, |Δi|>4): 761; chains: 1; bounding box: 47×53×41 Å

Solvent-accessible surface area: 12798 Å² total; per-residue (Å²): 157,101,24,20,62,39,9,33,11,142,38,5,41,146,32,61,88,67,46,198,117,52,78,16,0,2,0,0,0,0,20,17,61,107,90,89,182,96,65,18,89,68,5,1,30,44,89,43,3,0,40,79,1,0,2,1,25,6,61,36,9,8,36,148,191,22,94,32,28,23,27,18,3,65,91,141,47,0,10,67,14,0,18,76,9,0,0,80,59,62,1,4,0,0,0,0,0,15,35,1,0,6,0,0,0,8,0,0,0,2,0,1,0,0,4,5,72,45,5,48,0,0,8,0,0,28,29,0,64,109,130,180,43,71,57,33,66,56,146,48,106,46,59,14,82,34,103,155,15,155,4,92,2,98,93,44,19,53,116,111,20,16,1,92,29,145,59,0,45,98,5,8,126,40,38,58,2,46,142,98,15,2,0,0,0,0,2,44,51,9,43,1,37,30,91,87,110,10,96,70,127,71,6,67,12,0,0,0,36,22,8,26,2,0,16,59,29,29,0,3,38,101,130,18,65,19,1,16,114,66,28,154,35,0,82,52,31,13,114,112,1,25,150,65,34,148,13,94,28,45,112,96,50,45,0,0,0,0,0,3,20,0,7,10,0,0,0,0,1,4,0,0,60,33,10,56,13,64,105,3,29,0,0,1,1,0,0,1,8,0,9,75,97,18,20,113,139,48,28,10,99,78,93,113

B-factor: mean 28.66, std 7.82, range [16.34, 71.95]

Sequence (304 aa):
MPLFDLISPKAFVKLVASEKVHRIVPVDATWYLPSWKLDNKVDFLTKPRIPNSSIFFDIDAISDKKSSPYPHMFPTKKVFDDAMSNNLGVQKDDILVVYDRVGNFSSPRCAWTLGVMGHPKVYLLNNFNQYRREFKYPLDSSKVAAFSPYPKSHHYESSESFQDKEIVDYEEMFQLVKSGELAKKFNAFDARSLGRFEGTEPEPRSDIPSGHIPGTQPLPYGSLLDPETKTYPEAGEAIHATLEKALKDFHCTLDPSKPTICSCGTGVVSGVIIKTALELAGVPNVRLYDGSWTEWVLKSGPEWIAENRD

Foldseek 3Di:
DDLAAAAELVNVVVCVVVDDDAAAEEEAAADDDVVVVDDQVQCLQQAWDAPQYAYQDQQQQAPVVDPFGSHQHDQCSNQQSCLQQQNALRYQYEYEYPVFLQQRLVVLNSCSQLPSPHGYHHLYVLVCVVVPPDIPNHRHPHSGPHHGHRGGRPHGHCVLAADELVNLCCCLVVVNLLVQAAEEAQEPLCQQQQVDADPDPVAGGHAFPNYFYQNLCLQADVPSRGGFAQDPRLVVSVVVSCVVRVGDHDLVHAYEFAYRAQRSSSSVLVSCVSNVRPSYHYNRSGRNVNCVVPPPVRGHHGGD

Secondary structure (DSSP, 8-state):
--S-EEE-HHHHHHHHHH-SSS-EEEEE-----GGG---HHHHHHHS-B-TT-EE--TTTSS-TTSSSTTPPPPHHHHHHHHHHTT--TT-EEEEE-SSSSSSHHHHHHHHHHTT-SEEEEES-HHHHHHTT---B----S-S-SSPP-----S---HHHHEE-HHHHHHHHHTT-HHHH-EEEE-S-HHHHHTSS--SSSS----B-TTEEE--GGGGS-TTT-PPPPTTHHHHHHHHHHHHHTT----TTS-EEEE-SSSHHHHHHHHHHHHTT--SEEEESSHHHHHHHHH-GGG-B-TT-